Protein AF-A0A8J7MKL0-F1 (afdb_monomer_lite)

Secondary structure (DSSP, 8-state):
-HHHHHHHHHHHHHHHHH-TT-TTHHHHHHHHHHHHHHHHHHH--HHHHHHHHHH-TT-TTHHHHHHHHHTS-SS---HHHHHH-EEEEEEE-SS-EEEEEEEEEEEEEEETTEEEEEEEEEESS-EEEEEEEE-TTT-EEEEE--TTSSS---PPPEEEEE-SSEEEEEE--TTSEEEEEEEPP-

pLDDT: mean 90.01, std 9.42, range [42.66, 98.25]

Foldseek 3Di:
DVVVLVVLLVVLVVVCVVCVPDPCVVVSVLVNLVSLVVVCVVVLFLLSLVLSCVVCVPDPCNVVSVVSNVVADQQDDDPVPQQPFWWWWWKCQPVDIKTWPTKHWPDWDQDPQAIKTWIWTDIPVDTDIWIWGQHNPQRKIQTDDDPPDPDDPPDHIWHWGDDPQKTKTWDNDNNMTIIIITGHDD

Structure (mmCIF, N/CA/C/O backbone):
data_AF-A0A8J7MKL0-F1
#
_entry.id   AF-A0A8J7MKL0-F1
#
loop_
_atom_site.group_PDB
_atom_site.id
_atom_site.type_symbol
_atom_site.label_atom_id
_atom_site.label_alt_id
_atom_site.label_comp_id
_atom_site.label_asym_id
_atom_site.label_entity_id
_atom_site.label_seq_id
_atom_site.pdbx_PDB_ins_code
_atom_site.Cartn_x
_atom_site.Cartn_y
_atom_site.Cartn_z
_atom_site.occupancy
_atom_site.B_iso_or_equiv
_atom_site.auth_seq_id
_atom_site.auth_comp_id
_atom_site.auth_asym_id
_atom_site.auth_atom_id
_atom_site.pdbx_PDB_model_num
ATOM 1 N N . ASP A 1 1 ? -1.842 -11.832 -13.239 1.00 53.25 1 ASP A N 1
ATOM 2 C CA . ASP A 1 1 ? -0.652 -12.426 -12.597 1.00 53.25 1 ASP A CA 1
ATOM 3 C C . ASP A 1 1 ? 0.432 -11.440 -12.208 1.00 53.25 1 ASP A C 1
ATOM 5 O O . ASP A 1 1 ? 1.072 -10.847 -13.069 1.00 53.25 1 ASP A O 1
ATOM 9 N N . VAL A 1 2 ? 0.663 -11.282 -10.906 1.00 47.50 2 VAL A N 1
ATOM 10 C CA . VAL A 1 2 ? 1.882 -10.637 -10.375 1.00 47.50 2 VAL A CA 1
ATOM 11 C C . VAL A 1 2 ? 3.082 -11.566 -10.512 1.00 47.50 2 VAL A C 1
ATOM 13 O O . VAL A 1 2 ? 4.159 -11.111 -10.879 1.00 47.50 2 VAL A O 1
ATOM 16 N N . ALA A 1 3 ? 2.852 -12.865 -10.306 1.00 42.66 3 ALA A N 1
ATOM 17 C CA . ALA A 1 3 ? 3.857 -13.906 -10.454 1.00 42.66 3 ALA A CA 1
ATOM 18 C C . ALA 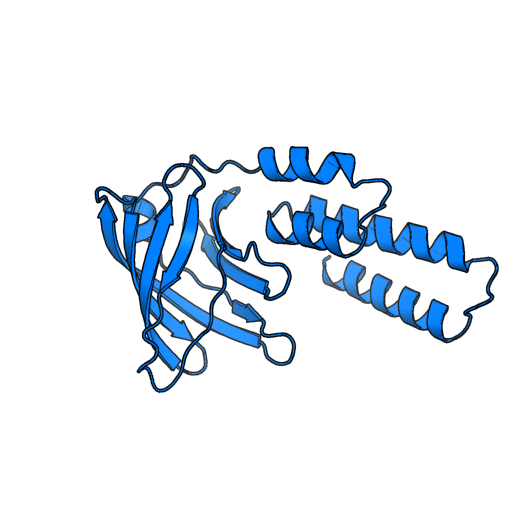A 1 3 ? 4.432 -13.955 -11.880 1.00 42.66 3 ALA A C 1
ATOM 20 O O . ALA A 1 3 ? 5.644 -13.992 -12.034 1.00 42.66 3 ALA A O 1
ATOM 21 N N . LEU A 1 4 ? 3.595 -13.852 -12.924 1.00 54.00 4 LEU A N 1
ATOM 22 C CA . LEU A 1 4 ? 4.091 -13.795 -14.307 1.00 54.00 4 LEU A CA 1
ATOM 23 C C . LEU A 1 4 ? 4.925 -12.535 -14.570 1.00 54.00 4 LEU A C 1
ATOM 25 O O . LEU A 1 4 ? 5.971 -12.643 -15.189 1.00 54.00 4 LEU A O 1
ATOM 29 N N . SER A 1 5 ? 4.516 -11.360 -14.070 1.00 59.59 5 SER A N 1
ATOM 30 C CA . SER A 1 5 ? 5.325 -10.139 -14.233 1.00 59.59 5 SER A CA 1
ATOM 31 C C . SER A 1 5 ? 6.659 -10.201 -13.482 1.00 59.59 5 SER A C 1
ATOM 33 O O . SER A 1 5 ? 7.659 -9.747 -14.019 1.00 59.59 5 SER A O 1
ATOM 35 N N . GLN A 1 6 ? 6.691 -10.786 -12.279 1.00 61.62 6 GLN A N 1
ATOM 36 C CA . GLN A 1 6 ? 7.933 -10.991 -11.522 1.00 61.62 6 GLN A CA 1
ATOM 37 C C . GLN A 1 6 ? 8.857 -11.992 -12.222 1.00 61.62 6 GLN A C 1
ATOM 39 O O . GLN A 1 6 ? 10.051 -11.746 -12.342 1.00 61.62 6 GLN A O 1
ATOM 44 N N . ASN A 1 7 ? 8.292 -13.081 -12.750 1.00 64.56 7 ASN A N 1
ATOM 45 C CA . ASN A 1 7 ? 9.042 -14.061 -13.526 1.00 64.56 7 ASN A CA 1
ATOM 46 C C . ASN A 1 7 ? 9.643 -13.436 -14.797 1.00 64.56 7 ASN A C 1
ATOM 48 O O . ASN A 1 7 ? 10.791 -13.707 -15.138 1.00 64.56 7 ASN A O 1
ATOM 52 N N . SER A 1 8 ? 8.895 -12.554 -15.470 1.00 75.88 8 SER A N 1
ATOM 53 C CA . SER A 1 8 ? 9.400 -11.807 -16.624 1.00 75.88 8 SER A CA 1
ATOM 54 C C . SER A 1 8 ? 10.526 -10.841 -16.250 1.00 75.88 8 SER A C 1
ATOM 56 O O . SER A 1 8 ? 11.505 -10.768 -16.982 1.00 75.88 8 SER A O 1
ATOM 58 N N . ASP A 1 9 ? 10.430 -10.132 -15.122 1.00 79.81 9 ASP A N 1
ATOM 59 C CA . ASP A 1 9 ? 11.466 -9.182 -14.689 1.00 79.81 9 ASP A CA 1
ATOM 60 C C . ASP A 1 9 ? 12.789 -9.897 -14.367 1.00 79.81 9 ASP A C 1
ATOM 62 O O . ASP A 1 9 ? 13.834 -9.547 -14.913 1.00 79.81 9 ASP A O 1
ATOM 66 N N . SER A 1 10 ? 12.734 -11.000 -13.609 1.00 82.88 10 SER A N 1
ATOM 67 C CA . SER A 1 10 ? 13.914 -11.829 -13.322 1.00 82.88 10 SER A CA 1
ATOM 68 C C . SER A 1 10 ? 14.536 -12.445 -14.581 1.00 82.88 10 SER A C 1
ATOM 70 O O . SER A 1 10 ? 15.760 -12.576 -14.672 1.00 82.88 10 SER A O 1
ATOM 72 N N . ALA A 1 11 ? 13.717 -12.815 -15.571 1.00 84.56 11 ALA A N 1
ATOM 73 C CA . ALA A 1 11 ? 14.206 -13.318 -16.852 1.00 84.56 11 ALA A CA 1
ATOM 74 C C . ALA A 1 11 ? 14.924 -12.226 -17.663 1.00 84.56 11 ALA A C 1
ATOM 76 O O . ALA A 1 11 ? 15.972 -12.493 -18.254 1.00 84.56 11 ALA A O 1
ATOM 77 N N 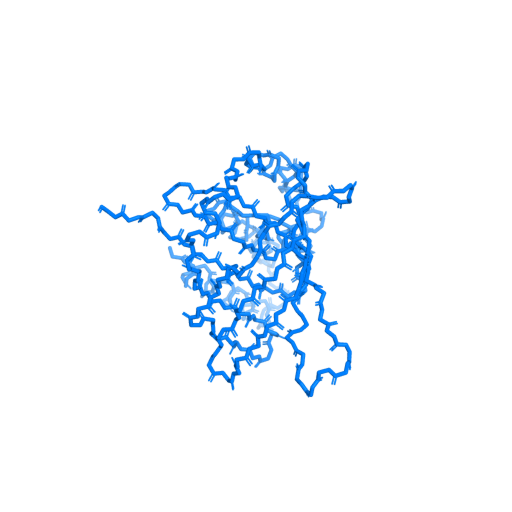. LEU A 1 12 ? 14.401 -10.995 -17.665 1.00 87.19 12 LEU A N 1
ATOM 78 C CA . LEU A 1 12 ? 15.038 -9.851 -18.321 1.00 87.19 12 LEU A CA 1
ATOM 79 C C . LEU A 1 12 ? 16.340 -9.442 -17.617 1.00 87.19 12 LEU A C 1
ATOM 81 O O . LEU A 1 12 ? 17.329 -9.173 -18.295 1.00 87.19 12 LEU A O 1
ATOM 85 N N . ASP A 1 13 ? 16.383 -9.471 -16.285 1.00 87.56 13 ASP A N 1
ATOM 86 C CA . ASP A 1 13 ? 17.613 -9.233 -15.517 1.00 87.56 13 ASP A CA 1
ATOM 87 C C . ASP A 1 13 ? 18.684 -10.278 -15.810 1.00 87.56 13 ASP A C 1
ATOM 89 O O . ASP A 1 13 ? 19.840 -9.940 -16.068 1.00 87.56 13 ASP A O 1
ATOM 93 N N . SER A 1 14 ? 18.289 -11.550 -15.849 1.00 89.06 14 SER A N 1
ATOM 94 C CA . SER A 1 14 ? 19.192 -12.642 -16.214 1.00 89.06 14 SER A CA 1
ATOM 95 C C . SER A 1 14 ? 19.729 -12.465 -17.636 1.00 89.06 14 SER A C 1
ATOM 97 O O . SER A 1 14 ? 20.915 -12.680 -17.882 1.00 89.06 14 SER A O 1
ATOM 99 N N . PHE A 1 15 ? 18.885 -12.026 -18.575 1.00 88.12 15 PHE A N 1
ATOM 100 C CA . PHE A 1 15 ? 19.310 -11.731 -19.941 1.00 88.12 15 PHE A CA 1
ATOM 101 C C . PHE A 1 15 ? 20.346 -10.600 -19.991 1.00 88.12 15 PHE A C 1
ATOM 103 O O . PHE A 1 15 ? 21.382 -10.764 -20.633 1.00 88.12 15 PHE A O 1
ATOM 110 N N . LEU A 1 16 ? 20.103 -9.480 -19.302 1.00 88.19 16 LEU A N 1
ATOM 111 C CA . LEU A 1 16 ? 21.033 -8.344 -19.264 1.00 88.19 16 LEU A CA 1
ATOM 112 C C . LEU A 1 16 ? 22.362 -8.692 -18.586 1.00 88.19 16 LEU A C 1
ATOM 114 O O . LEU A 1 16 ? 23.402 -8.176 -18.988 1.00 88.19 16 LEU A O 1
ATOM 118 N N . LEU A 1 17 ? 22.337 -9.579 -17.587 1.00 90.88 17 LEU A N 1
ATOM 119 C CA . LEU A 1 17 ? 23.540 -10.052 -16.908 1.00 90.88 17 LEU A CA 1
ATOM 120 C C . LEU A 1 17 ? 24.423 -10.902 -17.831 1.00 90.88 17 LEU A C 1
ATOM 122 O O . LEU A 1 17 ? 25.644 -10.766 -17.817 1.00 90.88 17 LEU A O 1
ATOM 126 N N . VAL A 1 18 ? 23.812 -11.788 -18.622 1.00 93.06 18 VAL A N 1
ATOM 127 C CA . VAL A 1 18 ? 24.535 -12.707 -19.515 1.00 93.06 18 VAL A CA 1
ATOM 128 C C . VAL A 1 18 ? 24.942 -12.024 -20.826 1.00 93.06 18 VAL A C 1
ATOM 130 O O . VAL A 1 18 ? 25.983 -12.357 -21.391 1.00 93.06 18 VAL A O 1
ATOM 133 N N . TYR A 1 19 ? 24.153 -11.060 -21.307 1.00 88.12 19 TYR A N 1
ATOM 134 C CA . TYR A 1 19 ? 24.352 -10.391 -22.595 1.00 88.12 19 TYR A CA 1
ATOM 135 C C . TYR A 1 19 ? 24.342 -8.852 -22.475 1.00 88.12 19 TYR A C 1
ATOM 137 O O . TYR A 1 19 ? 23.482 -8.202 -23.078 1.00 88.12 19 TYR A O 1
ATOM 145 N N . PRO A 1 20 ? 25.297 -8.240 -21.749 1.00 88.88 20 PRO A N 1
ATOM 146 C CA . PRO A 1 20 ? 25.285 -6.799 -21.467 1.00 88.88 20 PRO A CA 1
ATOM 147 C C . PRO A 1 20 ? 25.388 -5.922 -22.729 1.00 88.88 20 PRO A C 1
ATOM 149 O O . PRO A 1 20 ? 24.677 -4.923 -22.849 1.00 88.88 20 PRO A O 1
ATOM 152 N N . ASP A 1 21 ? 26.191 -6.341 -23.713 1.00 92.81 21 ASP A N 1
ATOM 153 C CA . ASP A 1 21 ? 26.419 -5.610 -24.974 1.00 92.81 21 ASP A CA 1
ATOM 154 C C . ASP A 1 21 ? 25.449 -6.017 -26.098 1.00 92.81 21 ASP A C 1
ATOM 156 O O . ASP A 1 21 ? 25.684 -5.775 -27.286 1.00 92.81 21 ASP A O 1
ATOM 160 N N . SER A 1 22 ? 24.353 -6.693 -25.750 1.00 92.00 22 SER A N 1
ATOM 161 C CA . SER A 1 22 ? 23.354 -7.112 -26.723 1.00 92.00 22 SER A CA 1
ATOM 162 C C . SER A 1 22 ? 22.717 -5.912 -27.420 1.00 92.00 22 SER A C 1
ATOM 164 O O . SER A 1 22 ? 22.319 -4.932 -26.793 1.00 92.00 22 SER A O 1
ATOM 166 N N . LYS A 1 23 ? 22.469 -6.033 -28.729 1.00 91.81 23 LYS A N 1
ATOM 167 C CA . LYS A 1 23 ? 21.653 -5.049 -29.463 1.00 91.81 23 LYS A CA 1
ATOM 168 C C . LYS A 1 23 ? 20.228 -4.905 -28.900 1.00 91.81 23 LYS A C 1
ATOM 170 O O . LYS A 1 23 ? 19.563 -3.917 -29.189 1.00 91.81 23 LYS A O 1
ATOM 175 N N . TYR A 1 24 ? 19.765 -5.882 -28.112 1.00 89.12 24 TYR A N 1
ATOM 176 C CA . TYR A 1 24 ? 18.447 -5.884 -27.473 1.00 89.12 24 TYR A CA 1
ATOM 177 C C . TYR A 1 24 ? 18.428 -5.201 -26.099 1.00 89.12 24 TYR A C 1
ATOM 179 O O . TYR A 1 24 ? 17.352 -5.044 -25.532 1.00 89.12 24 TYR A O 1
ATOM 187 N N . THR A 1 25 ? 19.568 -4.760 -25.556 1.00 86.19 25 THR A N 1
ATOM 188 C CA . THR A 1 25 ? 19.644 -4.133 -24.223 1.00 86.19 25 THR A CA 1
ATOM 189 C C . THR A 1 25 ? 18.677 -2.949 -24.078 1.00 86.19 25 THR A C 1
ATOM 191 O O . THR A 1 25 ? 17.973 -2.840 -23.075 1.00 86.19 25 THR A O 1
ATOM 194 N N . SER A 1 26 ? 18.551 -2.107 -25.112 1.00 86.69 26 SER A N 1
ATOM 195 C CA . SER A 1 26 ? 17.596 -0.985 -25.110 1.00 86.69 26 SER A CA 1
ATOM 196 C C . SER A 1 26 ? 16.127 -1.434 -25.147 1.00 86.69 26 SER A C 1
ATOM 198 O O . SER A 1 26 ? 15.261 -0.785 -24.559 1.00 86.69 26 SER A O 1
ATOM 200 N N . GLU A 1 27 ? 15.831 -2.529 -25.846 1.00 89.56 27 GLU A N 1
ATOM 201 C CA . GLU A 1 27 ? 14.476 -3.078 -25.956 1.00 89.56 27 GLU A CA 1
ATOM 202 C C . GLU A 1 27 ? 14.052 -3.727 -24.634 1.00 89.56 27 GLU A C 1
ATOM 204 O O . GLU A 1 27 ? 12.951 -3.499 -24.140 1.00 89.56 27 GLU A O 1
ATOM 209 N N . VAL A 1 28 ? 14.975 -4.449 -23.998 1.00 89.12 28 VAL A N 1
ATOM 210 C CA . VAL A 1 28 ? 14.784 -5.051 -22.677 1.00 89.12 28 VAL A CA 1
ATOM 211 C C . VAL A 1 28 ? 14.497 -3.985 -21.623 1.00 89.12 28 VAL A C 1
ATOM 213 O O . VAL A 1 28 ? 13.546 -4.139 -20.861 1.00 89.12 28 VAL A O 1
ATOM 216 N N . ALA A 1 29 ? 15.253 -2.882 -21.606 1.00 87.56 29 ALA A N 1
ATOM 217 C CA . ALA A 1 29 ? 14.985 -1.764 -20.699 1.00 87.56 29 ALA A CA 1
ATOM 218 C C . ALA A 1 29 ? 13.568 -1.190 -20.891 1.00 87.56 29 ALA A C 1
ATOM 220 O O . ALA A 1 29 ? 12.883 -0.901 -19.911 1.00 87.56 29 ALA A O 1
ATOM 221 N N . THR A 1 30 ? 13.107 -1.107 -22.144 1.00 90.50 30 THR A N 1
ATOM 222 C CA . THR A 1 30 ? 11.739 -0.680 -22.469 1.00 90.50 30 THR A CA 1
ATOM 223 C C . THR A 1 30 ? 10.713 -1.676 -21.924 1.00 90.50 30 THR A C 1
ATOM 225 O O . THR A 1 30 ? 9.783 -1.277 -21.233 1.00 90.50 30 THR A O 1
ATOM 228 N N . TYR A 1 31 ? 10.891 -2.983 -22.144 1.00 90.69 31 TYR A N 1
ATOM 229 C CA . TYR A 1 31 ? 9.960 -3.991 -21.622 1.00 90.69 31 TYR A CA 1
ATOM 230 C C . TYR A 1 31 ? 9.896 -4.027 -20.094 1.00 90.69 31 TYR A C 1
ATOM 232 O O . TYR A 1 31 ? 8.806 -4.180 -19.541 1.00 90.69 31 TYR A O 1
ATOM 240 N N . LYS A 1 32 ? 11.032 -3.856 -19.406 1.00 91.38 32 LYS A N 1
ATOM 241 C CA . LYS A 1 32 ? 11.063 -3.764 -17.939 1.00 91.38 32 LYS A CA 1
ATOM 242 C C . LYS A 1 32 ? 10.191 -2.618 -17.440 1.00 91.38 32 LYS A C 1
ATOM 244 O O . LYS A 1 32 ? 9.366 -2.811 -16.547 1.00 91.38 32 LYS A O 1
ATOM 249 N N . GLU A 1 33 ? 10.335 -1.444 -18.048 1.00 94.31 33 GLU A N 1
ATOM 250 C CA . GLU A 1 33 ? 9.517 -0.288 -17.703 1.00 94.31 33 GLU A CA 1
ATOM 251 C C . GLU A 1 33 ? 8.021 -0.547 -17.951 1.00 94.31 33 GLU A C 1
ATOM 253 O O . GLU A 1 33 ? 7.185 -0.247 -17.095 1.00 94.31 33 GLU A O 1
ATOM 258 N N . ASP A 1 34 ? 7.672 -1.149 -19.089 1.00 94.25 34 ASP A N 1
ATOM 259 C CA . ASP A 1 34 ? 6.286 -1.455 -19.465 1.00 94.25 34 ASP A CA 1
ATOM 260 C C . ASP A 1 34 ? 5.647 -2.400 -18.466 1.00 94.25 34 ASP A C 1
ATOM 262 O O . ASP A 1 34 ? 4.540 -2.154 -17.981 1.00 94.25 34 ASP A O 1
ATOM 266 N N . PHE A 1 35 ? 6.356 -3.471 -18.116 1.00 92.44 35 PHE A N 1
ATOM 267 C CA . PHE A 1 35 ? 5.884 -4.422 -17.126 1.00 92.44 35 PHE A CA 1
ATOM 268 C C . PHE A 1 35 ? 5.717 -3.776 -15.755 1.00 92.44 35 PHE A C 1
ATOM 270 O O . PHE A 1 35 ? 4.682 -4.002 -15.120 1.00 92.44 35 PHE A O 1
ATOM 277 N N . ALA A 1 36 ? 6.657 -2.933 -15.323 1.00 94.00 36 ALA A N 1
ATOM 278 C CA . ALA A 1 36 ? 6.545 -2.201 -14.065 1.00 94.00 36 ALA A CA 1
ATOM 279 C C . ALA A 1 36 ? 5.331 -1.259 -14.061 1.00 94.00 36 ALA A C 1
ATOM 281 O O . ALA A 1 36 ? 4.531 -1.270 -13.121 1.00 94.00 36 ALA A O 1
ATOM 282 N N . TRP A 1 37 ? 5.121 -0.502 -15.139 1.00 97.06 37 TRP A N 1
ATOM 283 C CA . TRP A 1 37 ? 3.976 0.393 -15.275 1.00 97.06 37 TRP A CA 1
ATOM 284 C C . TRP A 1 37 ? 2.642 -0.352 -15.313 1.00 97.06 37 TRP A C 1
ATOM 286 O O . TRP A 1 37 ? 1.698 0.011 -14.608 1.00 97.06 37 TRP A O 1
ATOM 296 N N . TYR A 1 38 ? 2.535 -1.423 -16.101 1.00 95.38 38 TYR A N 1
ATOM 297 C CA . TYR A 1 38 ? 1.311 -2.217 -16.170 1.00 95.38 38 TYR A CA 1
ATOM 298 C C . TYR A 1 38 ? 1.035 -2.953 -14.859 1.00 95.38 38 TYR A C 1
ATOM 300 O O . TYR A 1 38 ? -0.128 -3.066 -14.459 1.00 95.38 38 TYR A O 1
ATOM 308 N N . ALA A 1 39 ? 2.073 -3.397 -14.148 1.00 93.81 39 ALA A N 1
ATOM 309 C CA . ALA A 1 39 ? 1.935 -3.917 -12.796 1.00 93.81 39 ALA A CA 1
ATOM 310 C C . ALA A 1 39 ? 1.399 -2.837 -11.847 1.00 93.81 39 ALA A C 1
ATOM 312 O O . ALA A 1 39 ? 0.430 -3.112 -11.135 1.00 93.81 39 ALA A O 1
ATOM 313 N N . ALA A 1 40 ? 1.939 -1.616 -11.895 1.00 96.50 40 ALA A N 1
ATOM 314 C CA . ALA A 1 40 ? 1.474 -0.493 -11.087 1.00 96.50 40 ALA A CA 1
ATOM 315 C C . ALA A 1 40 ? 0.022 -0.112 -11.396 1.00 96.50 40 ALA A C 1
ATOM 317 O O . ALA A 1 40 ? -0.782 -0.014 -10.473 1.00 96.50 40 ALA A O 1
ATOM 318 N N . LYS A 1 41 ? -0.359 -0.014 -12.676 1.00 96.44 41 LYS A N 1
ATOM 319 C CA . LYS A 1 41 ? -1.747 0.236 -13.100 1.00 96.44 41 LYS A CA 1
ATOM 320 C C . LYS A 1 41 ? -2.709 -0.855 -12.659 1.00 96.44 41 LYS A C 1
ATOM 322 O O . LYS A 1 41 ? -3.790 -0.559 -12.167 1.00 96.44 41 LYS A O 1
ATOM 327 N N . ARG A 1 42 ? -2.332 -2.123 -12.832 1.00 94.19 42 ARG A N 1
ATOM 328 C CA . ARG A 1 42 ? -3.154 -3.264 -12.409 1.00 94.19 42 ARG A CA 1
ATOM 329 C C . ARG A 1 42 ? -3.310 -3.290 -10.895 1.00 94.19 42 ARG A C 1
ATOM 331 O O . ARG A 1 42 ? -4.371 -3.638 -10.386 1.00 94.19 42 ARG A O 1
ATOM 338 N N . LYS A 1 43 ? -2.238 -2.965 -10.171 1.00 93.75 43 LYS A N 1
ATOM 339 C CA . LYS A 1 43 ? -2.279 -2.868 -8.720 1.00 93.75 43 LYS A CA 1
ATOM 340 C C . LYS A 1 43 ? -3.081 -1.667 -8.281 1.00 93.75 43 LYS A C 1
ATOM 342 O O . LYS A 1 43 ? -3.826 -1.863 -7.345 1.00 93.75 43 LYS A O 1
ATOM 347 N N . HIS A 1 44 ? -3.006 -0.513 -8.935 1.00 94.62 44 HIS A N 1
ATOM 348 C CA . HIS A 1 44 ? -3.757 0.706 -8.623 1.00 94.62 44 HIS A CA 1
ATOM 349 C C . HIS A 1 44 ? -3.696 1.069 -7.129 1.00 94.62 44 HIS A C 1
ATOM 351 O O . HIS A 1 44 ? -4.665 0.932 -6.377 1.00 94.62 44 HIS A O 1
ATOM 357 N N . THR A 1 45 ? -2.496 1.401 -6.668 1.00 94.19 45 THR A N 1
ATOM 358 C CA . THR A 1 45 ? -2.159 1.683 -5.260 1.00 94.19 45 THR A CA 1
ATOM 359 C C . THR A 1 45 ? -1.127 2.794 -5.225 1.00 94.19 45 THR A C 1
ATOM 361 O O . THR A 1 45 ? -0.279 2.837 -6.123 1.00 94.19 45 THR A O 1
ATOM 364 N N . VAL A 1 46 ? -1.121 3.608 -4.173 1.00 94.06 46 VAL A N 1
ATOM 365 C CA . VAL A 1 46 ? -0.136 4.683 -4.012 1.00 94.06 46 VAL A CA 1
ATOM 366 C C . VAL A 1 46 ? 1.276 4.104 -3.988 1.00 94.06 46 VAL A C 1
ATOM 368 O O . VAL A 1 46 ? 2.142 4.615 -4.698 1.00 94.06 46 VAL A O 1
ATOM 371 N N . TYR A 1 47 ? 1.490 3.000 -3.260 1.00 95.75 47 TYR A N 1
ATOM 372 C CA . TYR A 1 47 ? 2.796 2.336 -3.192 1.00 95.75 47 TYR A CA 1
ATOM 373 C C . TYR A 1 47 ? 3.350 1.998 -4.583 1.00 95.75 47 TYR A C 1
ATOM 375 O O . TYR A 1 47 ? 4.450 2.418 -4.928 1.00 95.75 47 TYR A O 1
ATOM 383 N N . ASN A 1 48 ? 2.588 1.267 -5.407 1.00 96.75 48 ASN A N 1
ATOM 384 C CA . ASN A 1 48 ? 3.098 0.782 -6.695 1.00 96.75 48 ASN A CA 1
ATOM 385 C C . ASN A 1 48 ? 3.349 1.914 -7.708 1.00 96.75 48 ASN A C 1
ATOM 387 O O . ASN A 1 48 ? 4.294 1.821 -8.487 1.00 96.75 48 ASN A O 1
ATOM 391 N N . TYR A 1 49 ? 2.555 2.990 -7.694 1.00 97.75 49 TYR A N 1
ATOM 392 C CA . TYR A 1 49 ? 2.834 4.154 -8.543 1.00 97.75 49 TYR A CA 1
ATOM 393 C C . TYR A 1 49 ? 4.093 4.902 -8.089 1.00 97.75 49 TYR A C 1
ATOM 395 O O . TYR A 1 49 ? 4.926 5.256 -8.923 1.00 97.75 49 TYR A O 1
ATOM 403 N N . LYS A 1 50 ? 4.283 5.082 -6.774 1.00 97.19 50 LYS A N 1
ATOM 404 C CA . LYS A 1 50 ? 5.522 5.654 -6.228 1.00 97.19 50 LYS A CA 1
ATOM 405 C C . LYS A 1 50 ? 6.736 4.771 -6.527 1.00 97.19 50 LYS A C 1
ATOM 407 O O . LYS A 1 50 ? 7.776 5.297 -6.907 1.00 97.19 50 LYS A O 1
ATOM 412 N N . LYS A 1 51 ? 6.599 3.447 -6.408 1.00 96.81 51 LYS A N 1
ATOM 413 C CA . LYS A 1 51 ? 7.663 2.481 -6.716 1.00 96.81 51 LYS A CA 1
ATOM 414 C C . LYS A 1 51 ? 8.105 2.599 -8.172 1.00 96.81 51 LYS A C 1
ATOM 416 O O . LYS A 1 51 ? 9.291 2.774 -8.416 1.00 96.81 51 LYS A O 1
ATOM 421 N N . TYR A 1 52 ? 7.156 2.636 -9.110 1.00 97.81 52 TYR A N 1
ATOM 422 C CA . TYR A 1 52 ? 7.457 2.896 -10.519 1.00 97.81 52 TYR A CA 1
ATOM 423 C C . TYR A 1 52 ? 8.224 4.217 -10.712 1.00 97.81 52 TYR A C 1
ATOM 425 O O . TYR A 1 52 ? 9.231 4.238 -11.410 1.00 97.81 52 TYR A O 1
ATOM 433 N N . SER A 1 53 ? 7.803 5.307 -10.059 1.00 98.19 53 SER A N 1
ATOM 434 C CA . SER A 1 53 ? 8.486 6.605 -10.176 1.00 98.19 53 SER A CA 1
ATOM 435 C C . SER A 1 53 ? 9.925 6.598 -9.655 1.00 98.19 53 SER A C 1
ATOM 437 O O . SER A 1 53 ? 10.732 7.395 -10.124 1.00 98.19 53 SER A O 1
ATOM 439 N N . VAL A 1 54 ? 10.233 5.754 -8.668 1.00 97.25 54 VAL A N 1
ATOM 440 C CA . VAL A 1 54 ? 11.584 5.617 -8.105 1.00 97.25 54 VAL A CA 1
ATOM 441 C C . VAL A 1 54 ? 12.452 4.711 -8.970 1.00 97.25 54 VAL A C 1
ATOM 443 O O . VAL A 1 54 ? 13.616 5.030 -9.193 1.00 97.25 54 VAL A O 1
ATOM 446 N N . ASP A 1 55 ? 11.885 3.628 -9.499 1.00 95.56 55 ASP A N 1
ATOM 447 C CA . ASP A 1 55 ? 12.602 2.694 -10.371 1.00 95.56 55 ASP A CA 1
ATOM 448 C C . ASP A 1 55 ? 12.880 3.299 -11.760 1.00 95.56 55 ASP A C 1
ATOM 450 O O . ASP A 1 55 ? 13.904 3.006 -12.375 1.00 95.56 55 ASP A O 1
ATOM 454 N N . PHE A 1 56 ? 11.989 4.174 -12.242 1.00 96.56 56 PHE A N 1
ATOM 455 C CA . PHE A 1 56 ? 12.048 4.800 -13.567 1.00 96.56 56 PHE A CA 1
ATOM 456 C C . PHE A 1 56 ? 11.883 6.331 -13.474 1.00 96.56 56 PHE A C 1
ATOM 458 O O . PHE A 1 56 ? 10.898 6.884 -13.971 1.00 96.56 56 PHE A O 1
ATOM 465 N N . PRO A 1 57 ? 12.848 7.063 -12.882 1.00 97.06 57 PRO A N 1
ATOM 466 C CA . PRO A 1 57 ? 12.718 8.504 -12.618 1.00 97.06 57 PRO A CA 1
ATOM 467 C C . PRO A 1 57 ? 12.582 9.359 -13.888 1.00 97.06 57 PRO A C 1
ATOM 46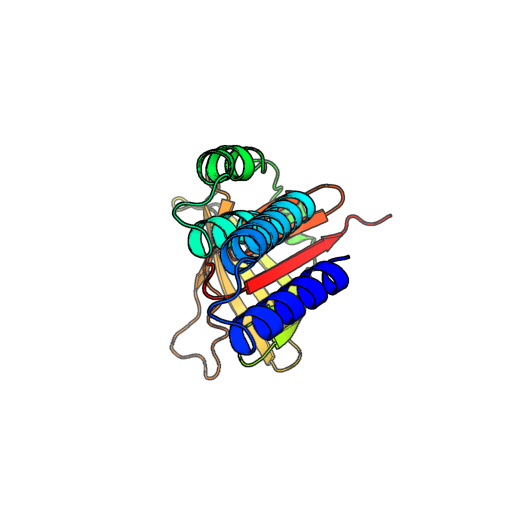9 O O . PRO A 1 57 ? 11.966 10.423 -13.867 1.00 97.06 57 PRO A O 1
ATOM 472 N N . ASN A 1 58 ? 13.123 8.877 -15.009 1.00 96.12 58 ASN A N 1
ATOM 473 C CA . ASN A 1 58 ? 12.987 9.485 -16.336 1.00 96.12 58 ASN A CA 1
ATOM 474 C C . ASN A 1 58 ? 12.157 8.610 -17.291 1.00 96.12 58 ASN A C 1
ATOM 476 O O . ASN A 1 58 ? 12.309 8.718 -18.506 1.00 96.12 58 ASN A O 1
ATOM 480 N N . GLY A 1 59 ? 11.317 7.726 -16.745 1.00 95.88 59 GLY A N 1
ATOM 481 C CA . GLY A 1 59 ? 10.508 6.788 -17.515 1.00 95.88 59 GLY A CA 1
ATOM 482 C C . GLY A 1 59 ? 9.477 7.473 -18.414 1.00 95.88 59 GLY A C 1
ATOM 483 O O . GLY A 1 59 ? 9.010 8.585 -18.138 1.00 95.88 59 GLY A O 1
ATOM 484 N N . LYS A 1 60 ? 9.064 6.782 -19.476 1.00 97.69 60 LYS A N 1
ATOM 485 C CA . LYS A 1 60 ? 8.025 7.230 -20.410 1.00 97.69 60 LYS A CA 1
ATOM 486 C C . LYS A 1 60 ? 6.664 7.489 -19.762 1.00 97.69 60 LYS A C 1
ATOM 488 O O . LYS A 1 60 ? 5.873 8.234 -20.335 1.00 97.69 60 LYS A O 1
ATOM 493 N N . TYR A 1 61 ? 6.371 6.912 -18.594 1.00 98.00 61 TYR A N 1
ATOM 494 C CA . TYR A 1 61 ? 5.108 7.134 -17.881 1.00 98.00 61 TYR A CA 1
ATOM 495 C C . TYR A 1 61 ? 5.232 8.062 -16.666 1.00 98.00 61 TYR A C 1
ATOM 497 O O . TYR A 1 61 ? 4.262 8.185 -15.917 1.00 98.00 61 TYR A O 1
ATOM 505 N N . LYS A 1 62 ? 6.365 8.755 -16.464 1.00 98.12 62 LYS A N 1
ATOM 506 C CA . LYS A 1 62 ? 6.574 9.618 -15.283 1.00 98.12 62 LYS A CA 1
ATOM 507 C C . LYS A 1 62 ? 5.451 10.648 -15.083 1.00 98.12 62 LYS A C 1
ATOM 509 O O . LYS A 1 62 ? 4.945 10.802 -13.977 1.00 98.12 62 LYS A O 1
ATOM 514 N N . GLU A 1 63 ? 4.990 11.274 -16.169 1.00 98.12 63 GLU A N 1
ATOM 515 C CA . GLU A 1 63 ? 3.944 12.312 -16.144 1.00 98.12 63 GLU A CA 1
ATOM 516 C C . GLU A 1 63 ? 2.553 11.748 -15.811 1.00 98.12 63 GLU A C 1
ATOM 518 O O . GLU A 1 63 ? 1.631 12.486 -15.475 1.00 98.12 63 GLU A O 1
ATOM 523 N N . LEU A 1 64 ? 2.383 10.425 -15.889 1.00 98.25 64 LEU A N 1
ATOM 524 C CA . LEU A 1 64 ? 1.135 9.755 -15.541 1.00 98.25 64 LEU A CA 1
ATOM 525 C C . LEU A 1 64 ? 1.084 9.349 -14.064 1.00 98.25 64 LEU A C 1
ATOM 527 O O . LEU A 1 64 ? 0.002 9.039 -13.575 1.00 98.25 64 LEU A O 1
ATOM 531 N N . VAL A 1 65 ? 2.206 9.350 -13.337 1.00 98.06 65 VAL A N 1
ATOM 532 C CA . VAL A 1 65 ? 2.258 8.890 -11.938 1.00 98.06 65 VAL A CA 1
ATOM 533 C C . VAL A 1 65 ? 1.365 9.738 -11.036 1.00 98.06 65 VAL A C 1
ATOM 535 O O . VAL A 1 65 ? 0.511 9.185 -10.343 1.00 98.06 65 VAL A O 1
ATOM 538 N N . ALA A 1 66 ? 1.535 11.063 -11.054 1.00 96.69 66 ALA A N 1
ATOM 539 C CA . ALA A 1 66 ? 0.770 11.962 -10.190 1.00 96.69 66 ALA A CA 1
ATOM 540 C C . ALA A 1 66 ? -0.748 11.880 -10.461 1.00 96.69 66 ALA A C 1
ATOM 542 O O . ALA A 1 66 ? -1.477 11.556 -9.523 1.00 96.69 66 ALA A O 1
ATOM 543 N N . PRO A 1 67 ? -1.236 11.984 -11.718 1.00 97.25 67 PRO A N 1
ATOM 544 C CA . PRO A 1 67 ? -2.658 11.794 -12.016 1.00 97.25 67 PRO A CA 1
ATOM 545 C C . PRO A 1 67 ? -3.229 10.451 -11.541 1.00 97.25 67 PRO A C 1
ATOM 547 O O . PRO A 1 67 ? -4.382 10.374 -11.121 1.00 97.25 67 PRO A O 1
ATOM 550 N N . GLN A 1 68 ? -2.444 9.369 -11.603 1.00 96.81 68 GLN A N 1
ATOM 551 C CA . GLN A 1 68 ? -2.892 8.062 -11.124 1.00 96.81 68 GLN A CA 1
ATOM 552 C C . GLN A 1 68 ? -2.985 8.002 -9.593 1.00 96.81 68 GLN A C 1
ATOM 554 O O . GLN A 1 68 ? -3.936 7.418 -9.075 1.00 96.81 68 GLN A O 1
ATOM 559 N N . ILE A 1 69 ? -2.048 8.614 -8.866 1.00 93.94 69 ILE A N 1
ATOM 560 C CA . ILE A 1 69 ? -2.110 8.714 -7.399 1.00 93.94 69 ILE A CA 1
ATOM 561 C C . ILE A 1 69 ? -3.303 9.575 -6.967 1.00 93.94 69 ILE A C 1
ATOM 563 O O . ILE A 1 69 ? -4.034 9.179 -6.056 1.00 93.94 69 ILE A O 1
ATOM 567 N N . ASP A 1 70 ? -3.532 10.696 -7.650 1.00 91.94 70 ASP A N 1
ATOM 568 C CA . ASP A 1 70 ? -4.638 11.617 -7.371 1.00 91.94 70 ASP A CA 1
ATOM 569 C C . ASP A 1 70 ? -6.002 10.982 -7.663 1.00 91.94 70 ASP A C 1
ATOM 571 O O . ASP A 1 70 ? -6.990 11.281 -6.994 1.00 91.94 70 ASP A O 1
ATOM 575 N N . SER A 1 71 ? -6.059 10.043 -8.614 1.00 92.06 71 SER A N 1
ATOM 576 C CA . SER A 1 71 ? -7.278 9.279 -8.899 1.00 92.06 71 SER A CA 1
ATOM 577 C C . SER A 1 71 ? -7.675 8.292 -7.792 1.00 92.06 71 SER A C 1
ATOM 579 O O . SER A 1 71 ? -8.803 7.803 -7.805 1.00 92.06 71 SER A O 1
ATOM 581 N N . ILE A 1 72 ? -6.788 8.004 -6.828 1.00 90.00 72 ILE A N 1
ATOM 582 C CA . ILE A 1 72 ? -7.089 7.143 -5.676 1.00 90.00 72 ILE A CA 1
ATOM 583 C C . ILE A 1 72 ? -7.786 7.998 -4.604 1.00 90.00 72 ILE A C 1
ATOM 585 O O . ILE A 1 72 ? -7.130 8.862 -4.006 1.00 90.00 72 ILE A O 1
ATOM 589 N N . PRO A 1 73 ? -9.083 7.765 -4.313 1.00 82.19 73 PRO A N 1
ATOM 590 C CA . PRO A 1 73 ? -9.843 8.625 -3.411 1.00 82.19 73 PRO A CA 1
ATOM 591 C C . PRO A 1 73 ? -9.306 8.571 -1.978 1.00 82.19 73 PRO A C 1
ATOM 593 O O . PRO A 1 73 ? -9.235 7.500 -1.381 1.00 82.19 73 PRO A O 1
ATOM 596 N N . SER A 1 74 ? -8.970 9.725 -1.395 1.00 71.25 74 SER A N 1
ATOM 597 C CA . SER A 1 74 ? -8.643 9.831 0.040 1.00 71.25 74 SER A CA 1
ATOM 598 C C . SER A 1 74 ? -9.902 9.880 0.900 1.00 71.25 74 SER A C 1
ATOM 600 O O . SER A 1 74 ? -9.943 9.331 1.987 1.00 71.25 74 SER A O 1
ATOM 602 N N . ASN A 1 75 ? -10.944 10.551 0.420 1.00 68.12 75 ASN A N 1
ATOM 603 C CA . ASN A 1 75 ? -12.030 11.104 1.230 1.00 68.12 75 ASN A CA 1
ATOM 604 C C . ASN A 1 75 ? -13.165 10.136 1.598 1.00 68.12 75 ASN A C 1
ATOM 606 O O . ASN A 1 75 ? -14.260 10.595 1.916 1.00 68.12 75 ASN A O 1
ATOM 610 N N . ASN A 1 76 ? -12.935 8.824 1.565 1.00 71.88 76 ASN A N 1
ATOM 611 C CA . ASN A 1 76 ? -13.999 7.837 1.756 1.00 71.88 76 ASN A CA 1
ATOM 612 C C . ASN A 1 76 ? -13.679 6.816 2.852 1.00 71.88 76 ASN A C 1
ATOM 614 O O . ASN A 1 76 ? -13.706 5.608 2.613 1.00 71.88 76 ASN A O 1
ATOM 618 N N . ILE A 1 77 ? -13.329 7.304 4.045 1.00 77.31 77 ILE A N 1
ATOM 619 C CA . ILE A 1 77 ? -13.121 6.443 5.209 1.00 77.31 77 ILE A CA 1
ATOM 620 C C . ILE A 1 77 ? -14.010 6.887 6.353 1.00 77.31 77 ILE A C 1
ATOM 622 O O . ILE A 1 77 ? -13.908 8.008 6.852 1.00 77.31 77 ILE A O 1
ATOM 626 N N . ASN A 1 78 ? -14.854 5.965 6.795 1.00 86.50 78 ASN A N 1
ATOM 627 C CA . ASN A 1 78 ? -15.687 6.137 7.966 1.00 86.50 78 ASN A CA 1
ATOM 628 C C . ASN A 1 78 ? -14.938 5.625 9.211 1.00 86.50 78 ASN A C 1
ATOM 630 O O . ASN A 1 78 ? -14.509 4.474 9.261 1.00 86.50 78 ASN A O 1
ATOM 634 N N . LEU A 1 79 ? -14.787 6.467 10.239 1.00 87.38 79 LEU A N 1
ATOM 635 C CA . LEU A 1 79 ? -14.113 6.078 11.488 1.00 87.38 79 LEU A CA 1
ATOM 636 C C . LEU A 1 79 ? -14.843 4.951 12.222 1.00 87.38 79 LEU A C 1
ATOM 638 O O . LEU A 1 79 ? -14.203 4.104 12.843 1.00 87.38 79 LEU A O 1
ATOM 642 N N . GLU A 1 80 ? -16.170 4.916 12.138 1.00 89.81 80 GLU A N 1
ATOM 643 C CA . GLU A 1 80 ? -16.971 3.831 12.703 1.00 89.81 80 GLU A CA 1
ATOM 644 C C . GLU A 1 80 ? -16.654 2.501 12.012 1.00 89.81 80 GLU A C 1
ATOM 646 O O . GLU A 1 80 ? -16.507 1.468 12.663 1.00 89.81 80 GLU A O 1
ATOM 651 N N . GLU A 1 81 ? -16.487 2.543 10.694 1.00 89.75 81 GLU A N 1
ATOM 652 C CA . GLU A 1 81 ? -16.128 1.383 9.891 1.00 89.75 81 GLU A CA 1
ATOM 653 C C . GLU A 1 81 ? -14.717 0.885 10.221 1.00 89.75 81 GLU A C 1
ATOM 655 O O . GLU A 1 81 ? -14.530 -0.311 10.447 1.00 89.75 81 GLU A O 1
ATOM 660 N N . LEU A 1 82 ? -13.738 1.792 10.337 1.00 91.38 82 LEU A N 1
ATOM 661 C CA . LEU A 1 82 ? -12.393 1.439 10.802 1.00 91.38 82 LEU A CA 1
ATOM 662 C C . LEU A 1 82 ? -12.440 0.765 12.176 1.00 91.38 82 LEU A C 1
ATOM 664 O O . LEU A 1 82 ? -11.808 -0.268 12.369 1.00 91.38 82 LEU A O 1
ATOM 668 N N . THR A 1 83 ? -13.221 1.315 13.109 1.00 92.88 83 THR A N 1
ATOM 669 C CA . THR A 1 83 ? -13.335 0.796 14.483 1.00 92.88 83 THR A CA 1
ATOM 670 C C . THR A 1 83 ? -13.907 -0.624 14.521 1.00 92.88 83 THR A C 1
ATOM 672 O O . THR A 1 83 ? -13.516 -1.425 15.364 1.00 92.88 83 THR A O 1
ATOM 675 N N . LYS A 1 84 ? -14.816 -0.963 13.601 1.00 93.19 84 LYS A N 1
ATOM 676 C CA . LYS A 1 84 ? -15.427 -2.300 13.495 1.00 93.19 84 LYS A CA 1
ATOM 677 C C . LYS A 1 84 ? -14.592 -3.288 12.675 1.00 93.19 84 LYS A C 1
ATOM 679 O O . LYS A 1 84 ? -14.903 -4.476 12.640 1.00 93.19 84 LYS A O 1
ATOM 684 N N . SER A 1 85 ? -13.554 -2.812 11.995 1.00 94.31 85 SER A N 1
ATOM 685 C CA . SER A 1 85 ? -12.776 -3.614 11.059 1.00 94.31 85 SER A CA 1
ATOM 686 C C . SER A 1 85 ? -11.630 -4.349 11.745 1.00 94.31 85 SER A C 1
ATOM 688 O O . SER A 1 85 ? -10.871 -3.778 12.525 1.00 94.31 85 SER A O 1
ATOM 690 N N . THR A 1 86 ? -11.461 -5.618 11.374 1.00 97.00 86 THR A N 1
ATOM 691 C CA . THR A 1 86 ? -10.219 -6.361 11.603 1.00 97.00 86 THR A CA 1
ATOM 692 C C . THR A 1 86 ? -9.502 -6.518 10.275 1.00 97.00 86 THR A C 1
ATOM 694 O O . THR A 1 86 ? -10.055 -7.064 9.323 1.00 97.00 86 THR A O 1
ATOM 697 N N . PHE A 1 87 ? -8.277 -6.023 10.207 1.00 97.81 87 PHE A N 1
ATOM 698 C CA . PHE A 1 87 ? -7.449 -6.076 9.017 1.00 97.81 87 PHE A CA 1
ATOM 699 C C . PHE A 1 87 ? -6.463 -7.233 9.115 1.00 97.81 87 PHE A C 1
ATOM 701 O O . PHE A 1 87 ? -5.973 -7.559 10.196 1.00 97.81 87 PHE A O 1
ATOM 708 N N . VAL A 1 88 ? -6.132 -7.803 7.966 1.00 98.12 88 VAL A N 1
ATOM 709 C CA . VAL A 1 88 ? -5.055 -8.785 7.800 1.00 98.12 88 VAL A CA 1
ATOM 710 C C . VAL A 1 88 ? -4.072 -8.270 6.764 1.00 98.12 88 VAL A C 1
ATOM 712 O O . VAL A 1 88 ? -4.421 -7.413 5.948 1.00 98.12 88 VAL A O 1
ATOM 715 N N . GLY A 1 89 ? -2.850 -8.781 6.755 1.00 97.44 89 GLY A N 1
ATOM 716 C CA . GLY A 1 89 ? -1.891 -8.378 5.736 1.00 97.44 89 GLY A CA 1
ATOM 717 C C . GLY A 1 89 ? -0.475 -8.765 6.090 1.00 97.44 89 GLY A C 1
ATOM 718 O O . GLY A 1 89 ? -0.241 -9.851 6.612 1.00 97.44 89 GLY A O 1
ATOM 719 N N . LYS A 1 90 ? 0.473 -7.887 5.780 1.00 97.31 90 LYS A N 1
ATOM 720 C CA . LYS A 1 90 ? 1.891 -8.170 5.984 1.00 97.31 90 LYS A CA 1
ATOM 721 C C . LYS A 1 90 ? 2.757 -6.923 6.050 1.00 97.31 90 LYS A C 1
ATOM 723 O O . LYS A 1 90 ? 2.365 -5.861 5.564 1.00 97.31 90 LYS A O 1
ATOM 728 N N . ILE A 1 91 ? 3.960 -7.106 6.581 1.00 96.12 91 ILE A N 1
ATOM 729 C CA . ILE A 1 91 ? 5.072 -6.155 6.541 1.00 96.12 91 ILE A CA 1
ATOM 730 C C . ILE A 1 91 ? 6.253 -6.855 5.879 1.00 96.12 91 ILE A C 1
ATOM 732 O O . ILE A 1 91 ? 6.614 -7.962 6.268 1.00 96.12 91 ILE A O 1
ATOM 736 N N . ASP A 1 92 ? 6.847 -6.209 4.889 1.00 95.75 92 ASP A N 1
ATOM 737 C CA . ASP A 1 92 ? 8.018 -6.680 4.162 1.00 95.75 92 ASP A CA 1
ATOM 738 C C . ASP A 1 92 ? 9.208 -5.765 4.483 1.00 95.75 92 ASP A C 1
ATOM 740 O O . ASP A 1 92 ? 9.214 -4.576 4.144 1.00 95.75 92 ASP A O 1
ATOM 744 N N . TYR A 1 93 ? 10.198 -6.325 5.181 1.00 91.44 93 TYR A N 1
ATOM 745 C CA . TYR A 1 93 ? 11.453 -5.667 5.552 1.00 91.44 93 TYR A CA 1
ATOM 746 C C . TYR A 1 93 ? 12.561 -5.874 4.505 1.00 91.44 93 TYR A C 1
ATOM 748 O O . TYR A 1 93 ? 13.683 -5.411 4.697 1.00 91.44 93 TYR A O 1
ATOM 756 N N . GLY A 1 94 ? 12.263 -6.547 3.389 1.00 90.81 94 GLY A N 1
ATOM 757 C CA . GLY A 1 94 ? 13.191 -6.859 2.305 1.00 90.81 94 GLY A CA 1
ATOM 758 C C . GLY A 1 94 ? 13.918 -8.189 2.499 1.00 90.81 94 GLY A C 1
ATOM 759 O O . GLY A 1 94 ? 13.918 -9.024 1.598 1.00 90.81 94 GLY A O 1
ATOM 760 N N . ASP A 1 95 ? 14.515 -8.416 3.668 1.00 91.38 95 ASP A N 1
ATOM 761 C CA . ASP A 1 95 ? 15.137 -9.697 4.040 1.00 91.38 95 ASP A CA 1
ATOM 762 C C . ASP A 1 95 ? 14.148 -10.670 4.699 1.00 91.38 95 ASP A C 1
ATOM 764 O O . ASP A 1 95 ? 14.385 -11.881 4.759 1.00 91.38 95 ASP A O 1
ATOM 768 N N . ARG A 1 96 ? 13.030 -10.134 5.192 1.00 91.75 96 ARG A N 1
ATOM 769 C CA . ARG A 1 96 ? 12.022 -10.866 5.940 1.00 91.75 96 ARG A CA 1
ATOM 770 C C . ARG A 1 96 ? 10.629 -10.298 5.712 1.00 91.75 96 ARG A C 1
ATOM 772 O O . ARG A 1 96 ? 10.402 -9.098 5.830 1.00 91.75 96 ARG A O 1
ATOM 779 N N . GLU A 1 97 ? 9.671 -11.197 5.525 1.00 94.75 97 GLU A N 1
ATOM 780 C CA . GLU A 1 97 ? 8.245 -10.884 5.547 1.00 94.75 97 GLU A CA 1
ATOM 781 C C . GLU A 1 97 ? 7.624 -11.343 6.875 1.00 94.75 97 GLU A C 1
ATOM 783 O O . GLU A 1 97 ? 7.895 -12.447 7.355 1.00 94.75 97 GLU A O 1
ATOM 788 N N . ILE A 1 98 ? 6.801 -10.486 7.479 1.00 95.25 98 ILE A N 1
ATOM 789 C CA . ILE A 1 98 ? 6.004 -10.780 8.671 1.00 95.25 98 ILE A CA 1
ATOM 790 C C . ILE A 1 98 ? 4.528 -10.729 8.293 1.00 95.25 98 ILE A C 1
ATOM 792 O O . ILE A 1 98 ? 4.035 -9.712 7.801 1.00 95.25 98 ILE A O 1
ATOM 796 N N . GLU A 1 99 ? 3.807 -11.809 8.579 1.00 97.38 99 GLU A N 1
ATOM 797 C CA . GLU A 1 99 ? 2.358 -11.858 8.413 1.00 97.38 99 GLU A CA 1
ATOM 798 C C . GLU A 1 99 ? 1.656 -11.122 9.561 1.00 97.38 99 GLU A C 1
ATOM 800 O O . GLU A 1 99 ? 2.003 -11.275 10.737 1.00 97.38 99 GLU A O 1
ATOM 805 N N . ILE A 1 100 ? 0.641 -10.333 9.216 1.00 97.44 100 ILE A N 1
ATOM 806 C CA . ILE A 1 100 ? -0.278 -9.697 10.155 1.00 97.44 100 ILE A CA 1
ATOM 807 C C . ILE A 1 100 ? -1.556 -10.525 10.186 1.00 97.44 100 ILE A C 1
ATOM 809 O O . ILE A 1 100 ? -2.398 -10.439 9.291 1.00 97.44 100 ILE A O 1
ATOM 813 N N . ILE A 1 101 ? -1.690 -11.292 11.265 1.00 98.00 101 ILE A N 1
ATOM 814 C CA . ILE A 1 101 ? -2.827 -12.174 11.534 1.00 98.00 101 ILE A CA 1
ATOM 815 C C . ILE A 1 101 ? -4.066 -11.347 11.878 1.00 98.00 101 ILE A C 1
ATOM 817 O O . ILE A 1 101 ? -5.175 -11.685 11.476 1.00 98.00 101 ILE A O 1
ATOM 821 N N . SER A 1 102 ? -3.892 -10.264 12.638 1.00 98.06 102 SER A N 1
ATOM 822 C CA . SER A 1 102 ? -4.975 -9.323 12.915 1.00 98.06 102 SER A CA 1
ATOM 823 C C . SER A 1 102 ? -4.442 -7.948 13.291 1.00 98.06 102 SER A C 1
ATOM 825 O O . SER A 1 102 ? -3.555 -7.831 14.136 1.00 98.06 102 SER A O 1
ATOM 827 N N . PHE A 1 103 ? -5.056 -6.910 12.747 1.00 97.75 103 PHE A N 1
ATOM 828 C CA . PHE A 1 103 ? -4.900 -5.525 13.163 1.00 97.75 103 PHE A CA 1
ATOM 829 C C . PHE A 1 103 ? -6.285 -4.931 13.419 1.00 97.75 103 PHE A C 1
ATOM 831 O O . PHE A 1 103 ? -7.155 -4.998 12.554 1.00 97.75 103 PHE A O 1
ATOM 838 N N . SER A 1 104 ? -6.505 -4.353 14.595 1.00 97.75 104 SER A N 1
ATOM 839 C CA . SER A 1 104 ? -7.797 -3.768 14.972 1.00 97.75 104 SER A CA 1
ATOM 840 C C . SER A 1 104 ? -7.598 -2.501 15.787 1.00 97.75 104 SER A C 1
ATOM 842 O O . SER A 1 104 ? -6.790 -2.487 16.719 1.00 97.75 104 SER A O 1
ATOM 844 N N . PHE A 1 105 ? -8.375 -1.466 15.494 1.00 96.75 105 PHE A N 1
ATOM 845 C CA . PHE A 1 105 ? -8.378 -0.246 16.290 1.00 96.75 105 PHE A CA 1
ATOM 846 C C . PHE A 1 105 ? -9.122 -0.479 17.612 1.00 96.75 105 PHE A C 1
ATOM 848 O O . PHE A 1 105 ? -10.291 -0.854 17.609 1.00 96.75 105 PHE A O 1
ATOM 855 N N . SER A 1 106 ? -8.456 -0.255 18.746 1.00 96.00 106 SER A N 1
ATOM 856 C CA . SER A 1 106 ? -9.086 -0.290 20.074 1.00 96.00 106 SER A CA 1
ATOM 857 C C . SER A 1 106 ? -9.627 1.073 20.498 1.00 96.00 106 SER A C 1
ATOM 859 O O . SER A 1 106 ? -10.560 1.146 21.291 1.00 96.00 106 SER A O 1
ATOM 861 N N . GLU A 1 107 ? -9.050 2.155 19.974 1.00 95.62 107 GLU A N 1
ATOM 862 C CA . GLU A 1 107 ? -9.563 3.513 20.133 1.00 95.62 107 GLU A CA 1
ATOM 863 C C . GLU A 1 107 ? -9.326 4.301 18.843 1.00 95.62 107 GLU A C 1
ATOM 865 O O . GLU A 1 107 ? -8.232 4.256 18.283 1.00 95.62 107 GLU A O 1
ATOM 870 N N . ILE A 1 108 ? -10.330 5.066 18.410 1.00 94.38 108 ILE A N 1
ATOM 871 C CA . ILE A 1 108 ? -10.197 6.106 17.388 1.00 94.38 108 ILE A CA 1
ATOM 872 C C . ILE A 1 108 ? -10.876 7.363 17.923 1.00 94.38 108 ILE A C 1
ATOM 874 O O . ILE A 1 108 ? -12.056 7.339 18.273 1.00 94.38 108 ILE A O 1
ATOM 878 N N . ARG A 1 109 ? -10.147 8.478 17.979 1.00 92.81 109 ARG A N 1
ATOM 879 C CA . ARG A 1 109 ? -10.673 9.752 18.472 1.00 92.81 109 ARG A CA 1
ATOM 880 C C . ARG A 1 109 ? -10.178 10.909 17.624 1.00 92.81 109 ARG A C 1
ATOM 882 O O . ARG A 1 109 ? -8.985 11.035 17.365 1.00 92.81 109 ARG A O 1
ATOM 889 N N . LYS A 1 110 ? -11.095 11.796 17.243 1.00 91.38 110 LYS A N 1
ATOM 890 C CA . LYS A 1 110 ? -10.743 13.071 16.617 1.00 91.38 110 LYS A CA 1
ATOM 891 C C . LYS A 1 110 ? -10.317 14.083 17.684 1.00 91.38 110 LYS A C 1
ATOM 893 O O . LYS A 1 110 ? -11.022 14.263 18.675 1.00 91.38 110 LYS A O 1
ATOM 898 N N . ASP A 1 111 ? -9.190 14.745 17.464 1.00 90.00 111 ASP A N 1
ATOM 899 C CA . ASP A 1 111 ? -8.675 15.845 18.278 1.00 90.00 111 ASP A CA 1
ATOM 900 C C . ASP A 1 111 ? -8.276 17.044 17.394 1.00 90.00 111 ASP A C 1
ATOM 902 O O . ASP A 1 111 ? -8.562 17.076 16.194 1.00 90.00 111 ASP A O 1
ATOM 906 N N . SER A 1 112 ? -7.660 18.072 17.986 1.00 86.69 112 SER A N 1
ATOM 907 C CA . SER A 1 112 ? -7.226 19.275 17.260 1.00 86.69 112 SER A CA 1
ATOM 908 C C . SER A 1 112 ? -6.094 19.024 16.256 1.00 86.69 112 SER A C 1
ATOM 910 O O . SER A 1 112 ? -5.872 19.859 15.384 1.00 86.69 112 SER A O 1
ATOM 912 N N . ALA A 1 113 ? -5.396 17.891 16.351 1.00 84.50 113 ALA A N 1
ATOM 913 C CA . ALA A 1 113 ? -4.261 17.514 15.514 1.00 84.50 113 ALA A CA 1
ATOM 914 C C . ALA A 1 113 ? -4.590 16.345 14.558 1.00 84.50 113 ALA A C 1
ATOM 916 O O . ALA A 1 113 ? -3.681 15.693 14.041 1.00 84.50 113 ALA A O 1
ATOM 917 N N . GLY A 1 114 ? -5.876 16.048 14.334 1.00 87.94 114 GLY A N 1
ATOM 918 C CA . GLY A 1 114 ? -6.345 15.017 13.402 1.00 87.94 114 GLY A CA 1
ATOM 919 C C . GLY A 1 114 ? -7.112 13.896 14.100 1.00 87.94 114 GLY A C 1
ATOM 920 O O . GLY A 1 114 ? -7.954 14.146 14.960 1.00 87.94 114 GLY A O 1
ATOM 921 N N . ILE A 1 115 ? -6.868 12.650 13.698 1.00 92.00 115 ILE A N 1
ATOM 922 C CA . ILE A 1 115 ? -7.477 11.464 14.307 1.00 92.00 115 ILE A CA 1
ATOM 923 C C . ILE A 1 115 ? -6.375 10.673 15.002 1.00 92.00 115 ILE A C 1
ATOM 925 O O . ILE A 1 115 ? -5.510 10.110 14.337 1.00 92.00 115 ILE A O 1
ATOM 929 N N . ARG A 1 116 ? -6.392 10.613 16.331 1.00 95.00 116 ARG A N 1
ATOM 930 C CA . ARG A 1 116 ? -5.523 9.717 17.098 1.00 95.00 116 ARG A CA 1
ATOM 931 C C . ARG A 1 116 ? -6.142 8.325 17.137 1.00 95.00 116 ARG A C 1
ATOM 933 O O . ARG A 1 116 ? -7.361 8.196 17.274 1.00 95.00 116 ARG A O 1
ATOM 940 N N . PHE A 1 117 ? -5.305 7.295 17.088 1.00 95.44 117 PHE A N 1
ATOM 941 C CA . PHE A 1 117 ? -5.739 5.930 17.338 1.00 95.44 117 PHE A CA 1
ATOM 942 C C . PHE A 1 117 ? -4.804 5.161 18.269 1.00 95.44 117 PHE A C 1
ATOM 944 O O . PHE A 1 117 ? -3.615 5.462 18.384 1.00 95.44 117 PHE A O 1
ATOM 951 N N . ILE A 1 118 ? -5.377 4.137 18.894 1.00 95.88 118 ILE A N 1
ATOM 952 C CA . ILE A 1 118 ? -4.672 3.013 19.504 1.00 95.88 118 ILE A CA 1
ATOM 953 C C . ILE A 1 118 ? -5.139 1.763 18.759 1.00 95.88 118 ILE A C 1
ATOM 955 O O . ILE A 1 118 ? -6.337 1.594 18.521 1.00 95.88 118 ILE A O 1
ATOM 959 N N . ALA A 1 119 ? -4.207 0.904 18.366 1.00 96.12 119 ALA A N 1
ATOM 960 C CA . ALA A 1 119 ? -4.492 -0.329 17.653 1.00 96.12 119 ALA A CA 1
ATOM 961 C C . ALA A 1 119 ? -3.752 -1.509 18.276 1.00 96.12 119 ALA A C 1
ATOM 963 O O . ALA A 1 119 ? -2.622 -1.386 18.740 1.00 96.12 119 ALA A O 1
ATOM 964 N N . ASN A 1 120 ? -4.390 -2.671 18.243 1.00 96.19 120 ASN A N 1
ATOM 965 C CA . ASN A 1 120 ? -3.762 -3.937 18.578 1.00 96.19 120 ASN A CA 1
ATOM 966 C C . ASN A 1 120 ? -3.351 -4.634 17.286 1.00 96.19 120 ASN A C 1
ATOM 968 O O . ASN A 1 120 ? -4.165 -4.783 16.373 1.00 96.19 120 ASN A O 1
ATOM 972 N N . ILE A 1 121 ? -2.098 -5.070 17.229 1.00 95.50 121 ILE A N 1
ATOM 973 C CA . ILE A 1 121 ? -1.521 -5.811 16.116 1.00 95.50 121 ILE A CA 1
ATOM 974 C C . ILE A 1 121 ? -1.005 -7.159 16.617 1.00 95.50 121 ILE A C 1
ATOM 976 O O . ILE A 1 121 ? -0.249 -7.247 17.584 1.00 95.50 121 ILE A O 1
ATOM 980 N N . ASN A 1 122 ? -1.447 -8.221 15.957 1.00 96.38 122 ASN A N 1
ATOM 981 C CA . ASN A 1 122 ? -0.998 -9.588 16.158 1.00 96.38 122 ASN A CA 1
ATOM 982 C C . ASN A 1 122 ? -0.328 -10.044 14.866 1.00 96.38 122 ASN A C 1
ATOM 984 O O . ASN A 1 122 ? -0.970 -10.109 13.814 1.00 96.38 122 ASN A O 1
ATOM 988 N N . THR A 1 123 ? 0.959 -10.336 14.956 1.00 94.56 123 THR A N 1
ATOM 989 C CA . THR A 1 123 ? 1.760 -10.863 13.858 1.00 94.56 123 THR A CA 1
ATOM 990 C C . THR A 1 123 ? 2.071 -12.338 14.086 1.00 94.56 123 THR A C 1
ATOM 992 O O . THR A 1 123 ? 1.754 -12.892 15.140 1.00 94.56 123 THR A O 1
ATOM 995 N N . SER A 1 124 ? 2.729 -12.977 13.120 1.00 91.31 124 SER A N 1
ATOM 996 C CA . SER A 1 124 ? 3.310 -14.317 13.294 1.00 91.31 124 SER A CA 1
ATOM 997 C C . SER A 1 124 ? 4.271 -14.426 14.486 1.00 91.31 124 SER A C 1
ATOM 999 O O . SER A 1 124 ? 4.480 -15.518 15.008 1.00 91.31 124 SER A O 1
ATOM 1001 N N . ASP A 1 125 ? 4.842 -13.302 14.921 1.00 89.06 125 ASP A N 1
ATOM 1002 C CA . ASP A 1 125 ? 5.916 -13.261 15.912 1.00 89.06 125 ASP A CA 1
ATOM 1003 C C . ASP A 1 125 ? 5.482 -12.680 17.254 1.00 89.06 125 ASP A C 1
ATOM 1005 O O . ASP A 1 125 ? 5.968 -13.094 18.303 1.00 89.06 125 ASP A O 1
ATOM 1009 N N . ASN A 1 126 ? 4.647 -11.641 17.219 1.00 87.50 126 ASN A N 1
ATOM 1010 C CA . ASN A 1 126 ? 4.465 -10.730 18.338 1.00 87.50 126 ASN A CA 1
ATOM 1011 C C . ASN A 1 126 ? 3.030 -10.214 18.414 1.00 87.50 126 ASN A C 1
ATOM 1013 O O . ASN A 1 126 ? 2.338 -10.046 17.411 1.00 87.50 126 ASN A O 1
ATOM 1017 N N . ARG A 1 127 ? 2.616 -9.867 19.632 1.00 92.56 127 ARG A N 1
ATOM 1018 C CA . ARG A 1 127 ? 1.391 -9.112 19.904 1.00 92.56 127 ARG A CA 1
ATOM 1019 C C . ARG A 1 127 ? 1.772 -7.785 20.522 1.00 92.56 127 ARG A C 1
ATOM 1021 O O . ARG A 1 127 ? 2.502 -7.769 21.512 1.00 92.56 127 ARG A O 1
ATOM 1028 N N . LYS A 1 128 ? 1.287 -6.691 19.946 1.00 90.75 128 LYS A N 1
ATOM 1029 C CA . LYS A 1 128 ? 1.601 -5.340 20.407 1.00 90.75 128 LYS A CA 1
ATOM 1030 C C . LYS A 1 128 ? 0.372 -4.449 20.371 1.00 90.75 128 LYS A C 1
ATOM 1032 O O . LYS A 1 128 ? -0.528 -4.635 19.552 1.00 90.75 128 LYS A O 1
ATOM 1037 N N . THR A 1 129 ? 0.391 -3.447 21.231 1.00 93.00 129 THR A N 1
ATOM 1038 C CA . THR A 1 129 ? -0.452 -2.266 21.096 1.00 93.00 129 THR A CA 1
ATOM 1039 C C . THR A 1 129 ? 0.420 -1.162 20.518 1.00 93.00 129 THR A C 1
ATOM 1041 O O . THR A 1 129 ? 1.520 -0.929 21.014 1.00 93.00 129 THR A O 1
ATOM 1044 N N . ILE A 1 130 ? -0.045 -0.524 19.452 1.00 92.88 130 ILE A N 1
ATOM 1045 C CA . ILE A 1 130 ? 0.637 0.592 18.805 1.00 92.88 130 ILE A CA 1
ATOM 1046 C C . ILE A 1 130 ? -0.289 1.796 18.762 1.00 92.88 130 ILE A C 1
ATOM 1048 O O . ILE A 1 130 ? -1.512 1.665 18.689 1.00 92.88 130 ILE A O 1
ATOM 1052 N N . GLU A 1 131 ? 0.304 2.976 18.802 1.00 94.50 131 GLU A N 1
ATOM 1053 C CA . GLU A 1 131 ? -0.426 4.225 18.668 1.00 94.50 131 GLU A CA 1
ATOM 1054 C C . GLU A 1 131 ? -0.153 4.834 17.303 1.00 94.50 131 GLU A C 1
ATOM 1056 O O . GLU A 1 131 ? 0.791 4.467 16.603 1.00 94.50 131 GLU A O 1
ATOM 1061 N N . GLY A 1 132 ? -0.979 5.789 16.909 1.00 94.50 132 GLY A N 1
ATOM 1062 C CA . GLY A 1 132 ? -0.725 6.517 15.686 1.00 94.50 132 GLY A CA 1
ATOM 1063 C C . GLY A 1 132 ? -1.721 7.624 15.435 1.00 94.50 132 GLY A C 1
ATOM 1064 O O . GLY A 1 132 ? -2.574 7.952 16.270 1.00 94.50 132 GLY A O 1
ATOM 1065 N N . ARG A 1 133 ? -1.576 8.229 14.262 1.00 94.38 133 ARG A N 1
ATOM 1066 C CA . ARG A 1 133 ? -2.437 9.304 13.792 1.00 94.38 133 ARG A CA 1
ATOM 1067 C C . ARG A 1 133 ? -2.855 9.080 12.351 1.00 94.38 133 ARG A C 1
ATOM 1069 O O . ARG A 1 133 ? -2.092 8.546 11.556 1.00 94.38 133 ARG A O 1
ATOM 1076 N N . ILE A 1 134 ? -4.062 9.524 12.033 1.00 91.94 134 ILE A N 1
ATOM 1077 C CA . ILE A 1 134 ? -4.571 9.655 10.673 1.00 91.94 134 ILE A CA 1
ATOM 1078 C C . ILE A 1 134 ? -4.846 11.141 10.435 1.00 91.94 134 ILE A C 1
ATOM 1080 O O . ILE A 1 134 ? -5.626 11.761 11.166 1.00 91.94 134 ILE A O 1
ATOM 1084 N N . ASP A 1 135 ? -4.203 11.722 9.425 1.00 89.25 135 ASP A N 1
ATOM 1085 C CA . ASP A 1 135 ? -4.560 13.055 8.932 1.00 89.25 135 ASP A CA 1
ATOM 1086 C C . ASP A 1 135 ? -5.893 12.964 8.167 1.00 89.25 135 ASP A C 1
ATOM 1088 O O . ASP A 1 135 ? -5.946 12.278 7.151 1.00 89.25 135 ASP A O 1
ATOM 1092 N N . PRO A 1 136 ? -6.973 13.641 8.590 1.00 78.94 136 PRO A N 1
ATOM 1093 C CA . PRO A 1 136 ? -8.271 13.557 7.919 1.00 78.94 136 PRO A CA 1
ATOM 1094 C C . PRO A 1 136 ? -8.314 14.181 6.512 1.00 78.94 136 PRO A C 1
ATOM 1096 O O . PRO A 1 136 ? -9.289 13.955 5.798 1.00 78.94 136 PRO A O 1
ATOM 1099 N N . ASN A 1 137 ? -7.316 14.975 6.106 1.00 79.00 137 ASN A N 1
ATOM 1100 C CA . ASN A 1 137 ? -7.302 15.621 4.789 1.00 79.00 137 ASN A CA 1
ATOM 1101 C C . ASN A 1 137 ? -6.578 14.762 3.741 1.00 79.00 137 ASN A C 1
ATOM 1103 O O . ASN A 1 137 ? -7.090 14.558 2.638 1.00 79.00 137 ASN A O 1
ATOM 1107 N N . GLY A 1 138 ? -5.406 14.222 4.091 1.00 76.19 138 GLY A N 1
ATOM 1108 C CA . GLY A 1 138 ? -4.626 13.330 3.225 1.00 76.19 138 GLY A CA 1
ATOM 1109 C C . GLY A 1 138 ? -4.877 11.835 3.449 1.00 76.19 138 GLY A C 1
ATOM 1110 O O . GLY A 1 138 ? -4.477 11.017 2.618 1.00 76.19 138 GLY A O 1
ATOM 1111 N N . TYR A 1 139 ? -5.529 11.476 4.560 1.00 81.00 139 TYR A N 1
ATOM 1112 C CA . TYR A 1 139 ? -5.655 10.107 5.085 1.00 81.00 139 TYR A CA 1
ATOM 1113 C C . TYR A 1 139 ? -4.304 9.410 5.224 1.00 81.00 139 TYR A C 1
ATOM 1115 O O . TYR A 1 139 ? -4.190 8.193 5.079 1.00 81.00 139 TYR A O 1
ATOM 1123 N N . VAL A 1 140 ? -3.274 10.209 5.514 1.00 89.75 140 VAL A N 1
ATOM 1124 C CA . VAL A 1 140 ? -1.936 9.730 5.842 1.00 89.75 140 VAL A CA 1
ATOM 1125 C C . VAL A 1 140 ? -2.008 9.096 7.220 1.00 89.75 140 VAL A C 1
ATOM 1127 O O . VAL A 1 140 ? -2.428 9.751 8.173 1.00 89.75 140 VAL A O 1
ATOM 1130 N N . ILE A 1 141 ? -1.631 7.824 7.307 1.00 92.69 141 IL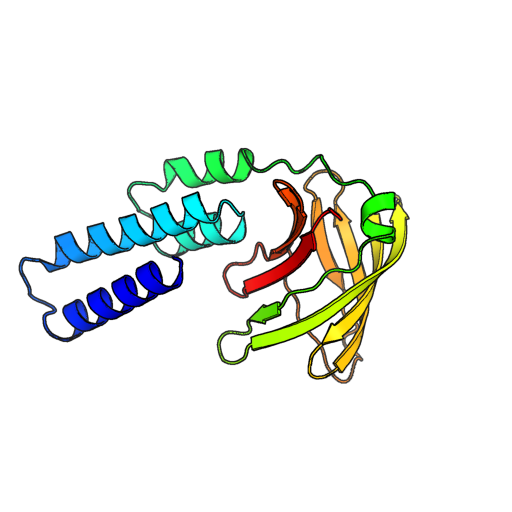E A N 1
ATOM 1131 C CA . ILE A 1 141 ? -1.531 7.089 8.566 1.00 92.69 141 ILE A CA 1
ATOM 1132 C C . ILE A 1 141 ? -0.069 7.066 9.007 1.00 92.69 141 ILE A C 1
ATOM 1134 O O . ILE A 1 141 ? 0.807 6.687 8.236 1.00 92.69 141 ILE A O 1
ATOM 1138 N N . MET A 1 142 ? 0.180 7.478 10.243 1.00 93.19 142 MET A N 1
ATOM 1139 C CA . MET A 1 142 ? 1.496 7.481 10.878 1.00 93.19 142 MET A CA 1
ATOM 1140 C C . MET A 1 142 ? 1.436 6.601 12.119 1.00 93.19 142 MET A C 1
ATOM 1142 O O . MET A 1 142 ? 0.509 6.738 12.924 1.00 93.19 142 MET A O 1
ATOM 1146 N N . PHE A 1 143 ? 2.424 5.729 12.289 1.00 92.50 143 PHE A N 1
ATOM 1147 C CA . PHE A 1 143 ? 2.559 4.892 13.476 1.00 92.50 143 PHE A CA 1
ATOM 1148 C C . PHE A 1 143 ? 3.559 5.521 14.442 1.00 92.50 143 PHE A C 1
ATOM 1150 O O . PHE A 1 143 ? 4.633 5.974 14.056 1.00 92.50 143 PHE A O 1
ATOM 1157 N N . MET A 1 144 ? 3.186 5.559 15.713 1.00 89.62 144 MET A N 1
ATOM 1158 C CA . MET A 1 144 ? 4.007 6.044 16.810 1.00 89.62 144 MET A CA 1
ATOM 1159 C C . MET A 1 144 ? 4.306 4.846 17.705 1.00 89.62 144 MET A C 1
ATOM 1161 O O . MET A 1 144 ? 3.457 4.410 18.484 1.00 89.62 144 MET A O 1
ATOM 1165 N N . GLU A 1 145 ? 5.502 4.283 17.565 1.00 81.12 145 GLU A N 1
ATOM 1166 C CA . GLU A 1 145 ? 5.976 3.236 18.465 1.00 81.12 145 GLU A CA 1
ATOM 1167 C C . GLU A 1 145 ? 6.786 3.825 19.614 1.00 81.12 145 GLU A C 1
ATOM 1169 O O . GLU A 1 145 ? 7.512 4.810 19.463 1.00 81.12 145 GLU A O 1
ATOM 1174 N N . ASN A 1 146 ? 6.650 3.210 20.785 1.00 80.25 146 ASN A N 1
ATOM 1175 C CA . ASN A 1 146 ? 7.419 3.591 21.953 1.00 80.25 146 ASN A CA 1
ATOM 1176 C C . ASN A 1 146 ? 8.848 3.053 21.813 1.00 80.25 146 ASN A C 1
ATOM 1178 O O . ASN A 1 146 ? 9.055 1.846 21.711 1.00 80.25 146 ASN A O 1
ATOM 1182 N N . THR A 1 147 ? 9.843 3.938 21.862 1.00 76.19 147 THR A N 1
ATOM 1183 C CA . THR A 1 147 ? 11.265 3.570 21.758 1.00 76.19 147 THR A CA 1
ATOM 1184 C C . THR A 1 147 ? 11.761 2.712 22.925 1.00 76.19 147 THR A C 1
ATOM 1186 O O . THR A 1 147 ? 12.831 2.114 22.832 1.00 76.19 147 THR A O 1
ATOM 1189 N N . GLY A 1 148 ? 10.998 2.634 24.020 1.00 78.62 148 GLY A N 1
ATOM 1190 C CA . GLY A 1 148 ? 11.244 1.721 25.135 1.00 78.62 148 GLY A CA 1
ATOM 1191 C C . GLY A 1 148 ? 10.719 0.295 24.923 1.00 78.62 148 GLY A C 1
ATOM 1192 O O . GLY A 1 148 ? 10.986 -0.571 25.760 1.00 78.62 148 GLY A O 1
ATOM 1193 N N . ASP A 1 149 ? 9.977 0.026 23.844 1.00 81.75 149 ASP A N 1
ATOM 1194 C CA . ASP A 1 149 ? 9.474 -1.315 23.550 1.00 81.75 149 ASP A CA 1
ATOM 1195 C C . ASP A 1 149 ? 10.624 -2.260 23.186 1.00 81.75 149 ASP A C 1
ATOM 1197 O O . ASP A 1 149 ? 11.475 -1.955 22.352 1.00 81.75 149 ASP A O 1
ATOM 1201 N N . LYS A 1 150 ? 10.614 -3.468 23.764 1.00 80.44 150 LYS A N 1
ATOM 1202 C CA . LYS A 1 150 ? 11.655 -4.484 23.513 1.00 80.44 150 LYS A CA 1
ATOM 1203 C C . LYS A 1 150 ? 11.759 -4.904 22.045 1.00 80.44 150 LYS A C 1
ATOM 1205 O O . LYS A 1 150 ? 12.818 -5.342 21.608 1.00 80.44 150 LYS A O 1
ATOM 1210 N N . THR A 1 151 ? 10.655 -4.828 21.312 1.00 82.75 151 THR A N 1
ATOM 1211 C CA . THR A 1 151 ? 10.570 -5.136 19.884 1.00 82.75 151 THR A CA 1
ATOM 1212 C C . THR A 1 151 ? 9.806 -4.004 19.222 1.00 82.75 151 THR A C 1
ATOM 1214 O O . THR A 1 151 ? 8.733 -3.668 19.698 1.00 82.75 151 THR A O 1
ATOM 1217 N N . MET A 1 152 ? 10.324 -3.396 18.156 1.00 85.38 152 MET A N 1
ATOM 1218 C CA . MET A 1 152 ? 9.608 -2.386 17.359 1.00 85.38 152 MET A CA 1
ATOM 1219 C C . MET A 1 152 ? 9.259 -2.982 15.995 1.00 85.38 152 MET A C 1
ATOM 1221 O O . MET A 1 152 ? 10.047 -3.752 15.446 1.00 85.38 152 MET A O 1
ATOM 1225 N N . LEU A 1 153 ? 8.089 -2.649 15.457 1.00 88.81 153 LEU A N 1
ATOM 1226 C CA . LEU A 1 153 ? 7.682 -3.041 14.109 1.00 88.81 153 LEU A CA 1
ATOM 1227 C C . LEU A 1 153 ? 8.262 -2.098 13.043 1.00 88.81 153 LEU A C 1
ATOM 1229 O O . LEU A 1 153 ? 8.396 -2.501 11.894 1.00 88.81 153 LEU A O 1
ATOM 1233 N N . ASN A 1 154 ? 8.636 -0.871 13.402 1.00 89.25 154 ASN A N 1
ATOM 1234 C CA . ASN A 1 154 ? 9.167 0.171 12.527 1.00 89.25 154 ASN A CA 1
ATOM 1235 C C . ASN A 1 154 ? 8.333 0.340 11.246 1.00 89.25 154 ASN A C 1
ATOM 1237 O O . ASN A 1 154 ? 8.872 0.352 10.137 1.00 89.25 154 ASN A O 1
ATOM 1241 N N . ILE A 1 155 ? 7.007 0.403 11.395 1.00 91.56 155 ILE A N 1
ATOM 1242 C CA . ILE A 1 155 ? 6.086 0.560 10.265 1.00 91.56 155 ILE A CA 1
ATOM 1243 C C . ILE A 1 155 ? 6.137 2.012 9.790 1.00 91.56 155 ILE A C 1
ATOM 1245 O O . ILE A 1 155 ? 5.838 2.936 10.543 1.00 91.56 155 ILE A O 1
ATOM 1249 N N . THR A 1 156 ? 6.520 2.206 8.534 1.00 93.31 156 THR A N 1
ATOM 1250 C CA . THR A 1 156 ? 6.590 3.524 7.890 1.00 93.31 156 THR A CA 1
ATOM 1251 C C . THR A 1 156 ? 5.212 4.101 7.566 1.00 93.31 156 THR A C 1
ATOM 1253 O O . THR A 1 156 ? 4.212 3.383 7.528 1.00 93.31 156 THR A O 1
ATOM 1256 N N . ASP A 1 157 ? 5.167 5.403 7.285 1.00 91.69 157 ASP A N 1
ATOM 1257 C CA . ASP A 1 157 ? 3.934 6.114 6.954 1.00 91.69 157 ASP A CA 1
ATOM 1258 C C . ASP A 1 157 ? 3.185 5.510 5.761 1.00 91.69 157 ASP A C 1
ATOM 1260 O O . ASP A 1 157 ? 3.748 5.110 4.731 1.00 91.69 157 ASP A O 1
ATOM 1264 N N . GLY A 1 158 ? 1.866 5.519 5.882 1.00 94.12 158 GLY A N 1
ATOM 1265 C CA . GLY A 1 158 ? 0.958 4.943 4.913 1.00 94.12 158 GLY A CA 1
ATOM 1266 C C . GLY A 1 158 ? -0.170 5.867 4.507 1.00 94.12 158 GLY A C 1
ATOM 1267 O O . GLY A 1 158 ? -0.228 7.043 4.867 1.00 94.12 158 GLY A O 1
ATOM 1268 N N . ARG A 1 159 ? -1.120 5.292 3.780 1.00 92.75 159 ARG A N 1
ATOM 1269 C CA . ARG A 1 159 ? -2.400 5.911 3.464 1.00 92.75 159 ARG A CA 1
ATOM 1270 C C . ARG A 1 159 ? -3.523 4.925 3.719 1.00 92.75 159 ARG A C 1
ATOM 1272 O O . ARG A 1 159 ? -3.399 3.737 3.424 1.00 92.75 159 ARG A O 1
ATOM 1279 N N . ALA A 1 160 ? -4.619 5.447 4.236 1.00 91.31 160 ALA A N 1
ATOM 1280 C CA . ALA A 1 160 ? -5.874 4.741 4.365 1.00 91.31 160 ALA A CA 1
ATOM 1281 C C . ALA A 1 160 ? -6.794 5.148 3.199 1.00 91.31 160 ALA A C 1
ATOM 1283 O O . ALA A 1 160 ? -6.836 6.327 2.848 1.00 91.31 160 ALA A O 1
ATOM 1284 N N . TYR A 1 161 ? -7.514 4.205 2.582 1.00 90.19 161 TYR A N 1
ATOM 1285 C CA . TYR A 1 161 ? -8.560 4.496 1.588 1.00 90.19 161 TYR A CA 1
ATOM 1286 C C . TYR A 1 161 ? -9.426 3.264 1.267 1.00 90.19 161 TYR A C 1
ATOM 1288 O O . TYR A 1 161 ? -9.027 2.117 1.485 1.00 90.19 161 TYR A O 1
ATOM 1296 N N . ARG A 1 162 ? -10.615 3.489 0.693 1.00 89.31 162 ARG A N 1
ATOM 1297 C CA . ARG A 1 162 ? -11.451 2.427 0.107 1.00 89.31 162 ARG A CA 1
ATOM 1298 C C . ARG A 1 162 ? -11.035 2.126 -1.329 1.00 89.31 162 ARG A C 1
ATOM 1300 O O . ARG A 1 162 ? -10.721 3.027 -2.105 1.00 89.31 162 ARG A O 1
ATOM 1307 N N . LYS A 1 163 ? -11.077 0.849 -1.705 1.00 87.81 163 LYS A N 1
ATOM 1308 C CA . LYS A 1 163 ? -10.768 0.387 -3.059 1.00 87.81 163 LYS A CA 1
ATOM 1309 C C . LYS A 1 163 ? -11.606 -0.825 -3.435 1.00 87.81 163 LYS A C 1
ATOM 1311 O O . LYS A 1 163 ? -11.307 -1.939 -3.016 1.00 87.81 163 LYS A O 1
ATOM 1316 N N . GLY A 1 164 ? -12.602 -0.618 -4.292 1.00 88.12 164 GLY A N 1
ATOM 1317 C CA . GLY A 1 164 ? -13.575 -1.665 -4.600 1.00 88.12 164 GLY A CA 1
ATOM 1318 C C . GLY A 1 164 ? -14.301 -2.102 -3.325 1.00 88.12 164 GLY A C 1
ATOM 1319 O O . GLY A 1 164 ? -14.717 -1.252 -2.542 1.00 88.12 1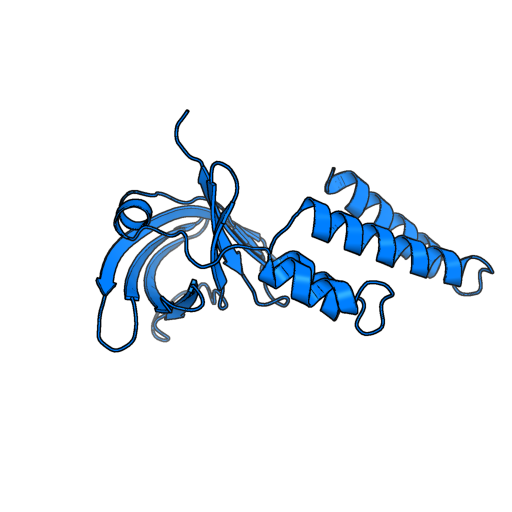64 GLY A O 1
ATOM 1320 N N . ASN A 1 165 ? -14.383 -3.411 -3.097 1.00 90.69 165 ASN A N 1
ATOM 1321 C CA . ASN A 1 165 ? -15.042 -4.040 -1.947 1.00 90.69 165 ASN A CA 1
ATOM 1322 C C . A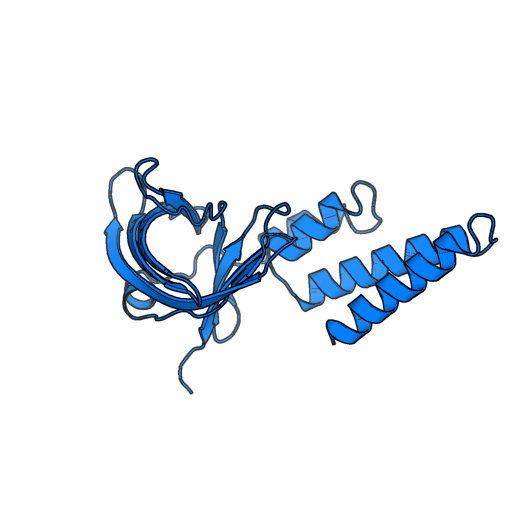SN A 1 165 ? -14.131 -4.197 -0.712 1.00 90.69 165 ASN A C 1
ATOM 1324 O O . ASN A 1 165 ? -14.222 -5.187 0.013 1.00 90.69 165 ASN A O 1
ATOM 1328 N N . LYS A 1 166 ? -13.156 -3.304 -0.522 1.00 92.06 166 LYS A N 1
ATOM 1329 C CA . LYS A 1 166 ? -12.245 -3.377 0.625 1.00 92.06 166 LYS A CA 1
ATOM 1330 C C . LYS A 1 166 ? -11.790 -2.018 1.117 1.00 92.06 166 LYS A C 1
ATOM 1332 O O . LYS A 1 166 ? -11.675 -1.058 0.349 1.00 92.06 166 LYS A O 1
ATOM 1337 N N . ILE A 1 167 ? -11.423 -1.992 2.390 1.00 92.75 167 ILE A N 1
ATOM 1338 C CA . ILE A 1 167 ? -10.626 -0.941 3.011 1.00 92.75 167 ILE A CA 1
ATOM 1339 C C . ILE A 1 167 ? -9.159 -1.364 2.940 1.00 92.75 167 ILE A C 1
ATOM 1341 O O . ILE A 1 167 ? -8.811 -2.505 3.262 1.00 92.75 167 ILE A O 1
ATOM 1345 N N . MET A 1 168 ? -8.296 -0.444 2.520 1.00 92.81 168 MET A N 1
ATOM 1346 C CA . MET A 1 168 ? -6.850 -0.623 2.516 1.00 92.81 168 MET A CA 1
ATOM 1347 C C . MET A 1 168 ? -6.184 0.406 3.423 1.00 92.81 168 MET A C 1
ATOM 1349 O O . MET A 1 168 ? -6.464 1.599 3.325 1.00 92.81 168 MET A O 1
ATOM 1353 N N . LEU A 1 169 ? -5.262 -0.066 4.256 1.00 94.69 169 LEU A N 1
ATOM 1354 C CA . LEU A 1 169 ? -4.167 0.731 4.796 1.00 94.69 169 LEU A CA 1
ATOM 1355 C C . LEU A 1 169 ? -2.899 0.202 4.125 1.00 94.69 169 LEU A C 1
ATOM 1357 O O . LEU A 1 169 ? -2.662 -1.004 4.133 1.00 94.69 169 LEU A O 1
ATOM 1361 N N . GLU A 1 170 ? -2.099 1.054 3.506 1.00 95.25 170 GLU A N 1
ATOM 1362 C CA . GLU A 1 170 ? -0.859 0.608 2.867 1.00 95.25 170 GLU A CA 1
ATOM 1363 C C . GLU A 1 170 ? 0.272 1.606 3.037 1.00 95.25 170 GLU A C 1
ATOM 1365 O O . GLU A 1 170 ? 0.030 2.807 3.165 1.00 95.25 170 GLU A O 1
ATOM 1370 N N . SER A 1 171 ? 1.503 1.101 2.972 1.00 96.19 171 SER A N 1
ATOM 1371 C CA . SER A 1 171 ? 2.699 1.933 2.927 1.00 96.19 171 SER A CA 1
ATOM 1372 C C . SER A 1 171 ? 2.638 2.920 1.770 1.00 96.19 171 SER A C 1
ATOM 1374 O O . SER A 1 171 ? 2.225 2.585 0.659 1.00 96.19 171 SER A O 1
ATOM 1376 N N . THR A 1 172 ? 3.135 4.131 1.995 1.00 93.69 172 THR A N 1
ATOM 1377 C CA . THR A 1 172 ? 3.471 5.049 0.901 1.00 93.69 172 THR A CA 1
ATOM 1378 C C . THR A 1 172 ? 4.967 5.328 0.808 1.00 93.69 172 THR A C 1
ATOM 1380 O O . THR A 1 172 ? 5.384 6.129 -0.036 1.00 93.69 172 THR A O 1
ATOM 1383 N N . ASN A 1 173 ? 5.764 4.659 1.643 1.00 93.81 173 ASN A N 1
ATOM 1384 C CA . ASN A 1 173 ? 7.214 4.674 1.612 1.00 93.81 173 ASN A CA 1
ATOM 1385 C C . ASN A 1 173 ? 7.713 3.497 0.765 1.00 93.81 173 ASN A C 1
ATOM 1387 O O . ASN A 1 173 ? 7.509 2.338 1.104 1.00 93.81 173 ASN A O 1
ATOM 1391 N N . VAL A 1 174 ? 8.389 3.784 -0.347 1.00 94.12 174 VAL A N 1
ATOM 1392 C CA . VAL A 1 174 ? 8.861 2.735 -1.265 1.00 94.12 174 VAL A CA 1
ATOM 1393 C C . VAL A 1 174 ? 9.950 1.840 -0.666 1.00 94.12 174 VAL A C 1
ATOM 1395 O O . VAL A 1 174 ? 10.141 0.733 -1.162 1.00 94.12 174 VAL A O 1
ATOM 1398 N N . ALA A 1 175 ? 10.634 2.293 0.392 1.00 93.50 175 ALA A N 1
ATOM 1399 C CA . ALA A 1 175 ? 11.698 1.545 1.057 1.00 93.50 175 ALA A CA 1
ATOM 1400 C C . ALA A 1 175 ? 11.176 0.401 1.942 1.00 93.50 175 ALA A C 1
ATOM 1402 O O . ALA A 1 175 ? 11.956 -0.463 2.325 1.00 93.50 175 ALA A O 1
ATOM 1403 N N . GLN A 1 176 ? 9.879 0.381 2.263 1.00 94.25 176 GLN A N 1
ATOM 1404 C CA . GLN A 1 176 ? 9.258 -0.688 3.042 1.00 94.25 176 GLN A CA 1
ATOM 1405 C C . GLN A 1 176 ? 7.835 -0.924 2.545 1.00 94.25 176 GLN A C 1
ATOM 1407 O O . GLN A 1 176 ? 6.978 -0.040 2.632 1.00 94.25 176 GLN A O 1
ATOM 1412 N N . TYR A 1 177 ? 7.556 -2.126 2.044 1.00 96.25 177 TYR A N 1
ATOM 1413 C CA . TYR A 1 177 ? 6.196 -2.488 1.668 1.00 96.25 177 TYR A CA 1
ATOM 1414 C C . TYR A 1 177 ? 5.444 -3.051 2.870 1.00 96.25 177 TYR A C 1
ATOM 1416 O O . TYR A 1 177 ? 5.922 -3.935 3.568 1.00 96.25 177 TYR A O 1
ATOM 1424 N N . TRP A 1 178 ? 4.227 -2.576 3.093 1.00 96.88 178 TRP A N 1
ATOM 1425 C CA . TRP A 1 178 ? 3.285 -3.210 4.005 1.00 96.88 178 TRP A CA 1
ATOM 1426 C C . TRP A 1 178 ? 1.863 -2.910 3.547 1.00 96.88 178 TRP A C 1
ATOM 1428 O O . TRP A 1 178 ? 1.605 -1.907 2.869 1.00 96.88 178 TRP A O 1
ATOM 1438 N N . ASN A 1 179 ? 0.935 -3.794 3.898 1.00 97.31 179 ASN A N 1
ATOM 1439 C CA . ASN A 1 179 ? -0.486 -3.584 3.669 1.00 97.31 179 ASN A CA 1
ATOM 1440 C C . ASN A 1 179 ? -1.331 -4.197 4.790 1.00 97.31 179 ASN A C 1
ATOM 1442 O O . ASN A 1 179 ? -0.937 -5.167 5.432 1.00 97.31 179 ASN A O 1
ATOM 1446 N N . LEU A 1 180 ? -2.505 -3.614 4.998 1.00 97.19 180 LEU A N 1
ATOM 1447 C CA . LEU A 1 180 ? -3.561 -4.076 5.886 1.00 97.19 180 LEU A CA 1
ATOM 1448 C C . LEU A 1 180 ? -4.869 -3.973 5.109 1.00 97.19 180 LEU A C 1
ATOM 1450 O O . LEU A 1 180 ? -5.190 -2.926 4.540 1.00 97.19 180 LEU A O 1
ATOM 1454 N N . ILE A 1 181 ? -5.616 -5.065 5.043 1.00 96.62 181 ILE A N 1
ATOM 1455 C CA . ILE A 1 181 ? -6.790 -5.188 4.189 1.00 96.62 181 ILE A CA 1
ATOM 1456 C C . ILE A 1 181 ? -7.954 -5.742 5.007 1.00 96.62 181 ILE A C 1
ATOM 1458 O O . ILE A 1 181 ? -7.813 -6.757 5.688 1.00 96.62 181 ILE A O 1
ATOM 1462 N N . LYS A 1 182 ? -9.115 -5.096 4.884 1.00 95.69 182 LYS A N 1
ATOM 1463 C CA . LYS A 1 182 ? -10.423 -5.633 5.281 1.00 95.69 182 LYS A CA 1
ATOM 1464 C C . LYS A 1 182 ? -11.300 -5.690 4.040 1.00 95.69 182 LYS A C 1
ATOM 1466 O O . LYS A 1 182 ? -11.527 -4.657 3.417 1.00 95.69 182 LYS A O 1
ATOM 1471 N N . TYR A 1 183 ? -11.779 -6.877 3.687 1.00 93.56 183 TYR A N 1
ATOM 1472 C CA . TYR A 1 183 ? -12.818 -7.033 2.669 1.00 93.56 183 TYR A CA 1
ATOM 1473 C C . TYR A 1 183 ? -14.190 -6.752 3.280 1.00 93.56 183 TYR A C 1
ATOM 1475 O O . TYR A 1 183 ? -14.412 -7.062 4.454 1.00 93.56 183 TYR A O 1
ATOM 1483 N N . ASP A 1 184 ? -15.092 -6.161 2.505 1.00 88.56 184 ASP A N 1
ATOM 1484 C CA . ASP A 1 184 ? -16.510 -6.102 2.851 1.00 88.56 184 ASP A CA 1
ATOM 1485 C C . ASP A 1 184 ? -17.026 -7.548 3.044 1.00 88.56 184 ASP A C 1
ATOM 1487 O O . ASP A 1 184 ? -16.520 -8.483 2.418 1.00 88.56 184 ASP A O 1
ATOM 1491 N N . GLU A 1 185 ? -17.955 -7.749 3.979 1.00 80.31 185 GLU A N 1
ATOM 1492 C CA . GLU A 1 185 ? -18.620 -9.051 4.140 1.00 80.31 185 GLU A CA 1
ATOM 1493 C C . GLU A 1 185 ? -19.562 -9.272 2.947 1.00 80.31 185 GLU A C 1
ATOM 1495 O O . GLU A 1 185 ? -20.188 -8.313 2.489 1.00 80.31 185 GLU A O 1
ATOM 1500 N N . GLU A 1 186 ? -19.592 -10.497 2.410 1.00 60.84 186 GLU A N 1
ATOM 1501 C CA . GLU A 1 186 ? -20.515 -10.889 1.328 1.00 60.84 186 GLU A CA 1
ATOM 1502 C C . GLU A 1 186 ? -21.974 -10.938 1.797 1.00 60.84 186 GLU A C 1
ATOM 1504 O O . GLU A 1 186 ? -22.220 -11.374 2.948 1.00 60.84 186 GLU A O 1
#

Sequence (186 aa):
DVALSQNSDSALDSFLLVYPDSKYTSEVATYKEDFAWYAAKRKHTVYNYKKYSVDFPNGKYKELVAPQIDSIPSNNINLEELTKSTFVGKIDYGDREIEIISFSFSEIRKDSAGIRFIANINTSDNRKTIEGRIDPNGYVIMFMENTGDKTMLNITDGRAYRKGNKIMLESTNVAQYWNLIKYDEE

Radius of gyration: 18.74 Å; chains: 1; bounding box: 47×34×55 Å